Protein AF-A0A085LLU4-F1 (afdb_monomer_lite)

pLDDT: mean 73.4, std 19.98, range [27.34, 96.0]

Foldseek 3Di:
DDDDDDPVVPPPDPPDDDDPPVVVVVVVVVVPPDPPPPPPVPPPCVVVVVVVVVVVLVVVCVVDDPVVSVVVVVVVVVVVVVVVVVVVVVVVVVVVVVVCVVPPDDPDPDDDDDDDDDDDPPPQAEAEPAPDDDDPLLVVLCSVFPVDDWFDQDDPLVVVVVVLCVVCVPPDPVVSVVVVVVSVCCVVVDDPHTDTPDDPSSVVSVVVVVPPPQKDWDADPDDRHIYIYGPVVVD

Organism: NCBI:txid68888

Structure (mmCIF, N/CA/C/O backbone):
data_AF-A0A085LLU4-F1
#
_entry.id   AF-A0A085LLU4-F1
#
loop_
_atom_site.group_PDB
_atom_site.id
_atom_site.type_symbol
_atom_site.label_atom_id
_atom_site.label_alt_id
_atom_site.label_comp_id
_atom_site.label_asym_id
_atom_site.label_entity_id
_atom_site.label_seq_id
_atom_site.pdbx_PDB_ins_code
_atom_site.Cartn_x
_atom_site.Cartn_y
_atom_site.Cartn_z
_atom_site.occupancy
_atom_site.B_iso_or_equiv
_atom_site.auth_seq_id
_atom_site.auth_comp_id
_atom_site.auth_asym_id
_atom_site.auth_atom_id
_atom_site.pdbx_PDB_model_num
ATOM 1 N N . MET A 1 1 ? -6.471 -40.160 -9.661 1.00 34.81 1 MET A N 1
ATOM 2 C CA . MET A 1 1 ? -5.715 -40.632 -8.478 1.00 34.81 1 MET A CA 1
ATOM 3 C C . MET A 1 1 ? -4.332 -39.971 -8.497 1.00 34.81 1 MET A C 1
ATOM 5 O O . MET A 1 1 ? -3.436 -40.488 -9.142 1.00 34.81 1 MET A O 1
ATOM 9 N N . TYR A 1 2 ? -4.153 -38.792 -7.889 1.00 27.34 2 TYR A N 1
ATOM 10 C CA . TYR A 1 2 ? -2.836 -38.135 -7.812 1.00 27.34 2 TYR A CA 1
ATOM 11 C C . TYR A 1 2 ? -2.555 -37.666 -6.384 1.00 27.34 2 TYR A C 1
ATOM 13 O O . TYR A 1 2 ? -3.417 -37.104 -5.709 1.00 27.34 2 TYR A O 1
ATOM 21 N N . ARG A 1 3 ? -1.358 -38.022 -5.909 1.00 33.38 3 ARG A N 1
ATOM 22 C CA . ARG A 1 3 ? -0.934 -38.003 -4.508 1.00 33.38 3 ARG A CA 1
ATOM 23 C C . ARG A 1 3 ? -0.742 -36.572 -3.996 1.00 33.38 3 ARG A C 1
ATOM 25 O O . ARG A 1 3 ? 0.120 -35.837 -4.464 1.00 33.38 3 ARG A O 1
ATOM 32 N N . ARG A 1 4 ? -1.537 -36.229 -2.983 1.00 30.02 4 ARG A N 1
ATOM 33 C CA . ARG A 1 4 ? -1.425 -35.050 -2.114 1.00 30.02 4 ARG A CA 1
ATOM 34 C C . ARG A 1 4 ? -0.080 -35.094 -1.374 1.00 30.02 4 ARG A C 1
ATOM 36 O O . ARG A 1 4 ? 0.150 -36.012 -0.590 1.00 30.02 4 ARG A O 1
ATOM 43 N N . TRP A 1 5 ? 0.797 -34.120 -1.596 1.00 32.81 5 TRP A N 1
ATOM 44 C CA . TRP A 1 5 ? 1.972 -33.921 -0.743 1.00 32.81 5 TRP A CA 1
ATOM 45 C C . TRP A 1 5 ? 1.549 -33.158 0.515 1.00 32.81 5 TRP A C 1
ATOM 47 O O . TRP A 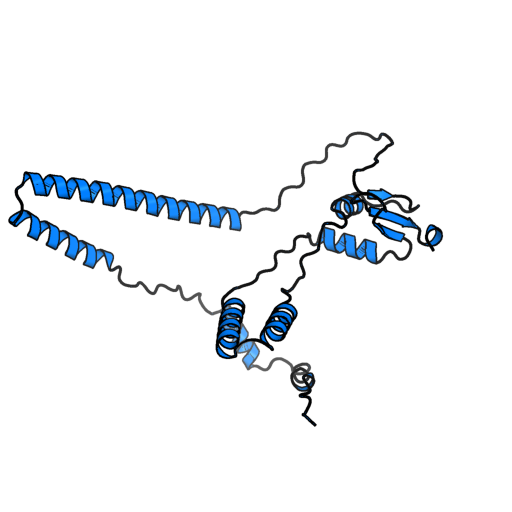1 5 ? 0.987 -32.068 0.443 1.00 32.81 5 TRP A O 1
ATOM 57 N N . ASN A 1 6 ? 1.768 -33.775 1.675 1.00 31.55 6 ASN A N 1
ATOM 58 C CA . ASN A 1 6 ? 1.364 -33.260 2.976 1.00 31.55 6 ASN A CA 1
ATOM 59 C C . ASN A 1 6 ? 2.473 -32.346 3.530 1.00 31.55 6 ASN A C 1
ATOM 61 O O . ASN A 1 6 ? 3.508 -32.815 4.001 1.00 31.55 6 ASN A O 1
ATOM 65 N N . VAL A 1 7 ? 2.261 -31.029 3.452 1.00 44.19 7 VAL A N 1
ATOM 66 C CA . VAL A 1 7 ? 3.215 -29.962 3.837 1.00 44.19 7 VAL A CA 1
ATOM 67 C C . VAL A 1 7 ? 3.499 -29.935 5.357 1.00 44.19 7 VAL A C 1
ATOM 69 O O . VAL A 1 7 ? 4.414 -29.261 5.823 1.00 44.19 7 VAL A O 1
ATOM 72 N N . ALA A 1 8 ? 2.783 -30.738 6.152 1.00 39.62 8 ALA A N 1
ATOM 73 C CA . ALA A 1 8 ? 2.914 -30.786 7.610 1.00 39.62 8 ALA A CA 1
ATOM 74 C C . ALA A 1 8 ? 4.208 -31.457 8.131 1.00 39.62 8 ALA A C 1
ATOM 76 O O . ALA A 1 8 ? 4.541 -31.303 9.305 1.00 39.62 8 ALA A O 1
ATOM 77 N N . GLN A 1 9 ? 4.959 -32.182 7.293 1.00 36.34 9 GLN A N 1
ATOM 78 C CA . GLN A 1 9 ? 6.165 -32.915 7.722 1.00 36.34 9 GLN A CA 1
ATOM 79 C C . GLN A 1 9 ? 7.445 -32.059 7.775 1.00 36.34 9 GLN A C 1
ATOM 81 O O . GLN A 1 9 ? 8.430 -32.485 8.368 1.00 36.34 9 GLN A O 1
ATOM 86 N N . ILE A 1 10 ? 7.448 -30.837 7.227 1.00 38.97 10 ILE A N 1
ATOM 87 C CA . ILE A 1 10 ? 8.662 -29.995 7.187 1.00 38.97 10 ILE A CA 1
ATOM 88 C C . ILE A 1 10 ? 8.837 -29.144 8.463 1.00 38.97 10 ILE A C 1
ATOM 90 O O . ILE A 1 10 ? 9.947 -28.712 8.766 1.00 38.97 10 ILE A O 1
ATOM 94 N N . PHE A 1 11 ? 7.786 -28.946 9.268 1.00 34.25 11 PHE A N 1
ATOM 95 C CA . PHE A 1 11 ? 7.814 -27.988 10.387 1.00 34.25 11 PHE A CA 1
ATOM 96 C C . PHE A 1 11 ? 7.785 -28.581 11.805 1.00 34.25 11 PHE A C 1
ATOM 98 O O . PHE A 1 11 ? 7.716 -27.824 12.770 1.00 34.25 11 PHE A O 1
ATOM 105 N N . ARG A 1 12 ? 7.889 -29.907 11.979 1.00 35.53 12 ARG A N 1
ATOM 106 C CA . ARG A 1 12 ? 7.810 -30.553 13.308 1.00 35.53 12 ARG A CA 1
ATOM 107 C C . ARG A 1 12 ? 9.092 -31.297 13.708 1.00 35.53 12 ARG A C 1
ATOM 109 O O . ARG A 1 12 ? 9.044 -32.457 14.089 1.00 35.53 12 ARG A O 1
ATOM 116 N N . ALA A 1 13 ? 10.244 -30.633 13.616 1.00 35.16 13 ALA A N 1
ATOM 117 C CA . ALA A 1 13 ? 11.508 -31.156 14.156 1.00 35.16 13 ALA A CA 1
ATOM 118 C C . ALA A 1 13 ? 12.467 -30.048 14.640 1.00 35.16 13 ALA A C 1
ATOM 120 O O . ALA A 1 13 ? 13.685 -30.144 14.471 1.00 35.16 13 ALA A O 1
ATOM 121 N N . LYS A 1 14 ? 11.941 -28.942 15.188 1.00 39.94 14 LYS A N 1
ATOM 122 C CA . LYS A 1 14 ? 12.788 -27.833 15.671 1.00 39.94 14 LYS A CA 1
ATOM 123 C C . LYS A 1 14 ? 12.275 -27.129 16.928 1.00 39.94 14 LYS A C 1
ATOM 125 O O . LYS A 1 14 ? 12.519 -25.942 17.113 1.00 39.94 14 LYS A O 1
ATOM 130 N N . THR A 1 15 ? 11.595 -27.852 17.799 1.00 45.66 15 THR A N 1
ATOM 131 C CA . THR A 1 15 ? 11.384 -27.438 19.188 1.00 45.66 15 THR A CA 1
ATOM 132 C C . THR A 1 15 ? 11.858 -28.606 20.034 1.00 45.66 15 THR A C 1
ATOM 134 O O . THR A 1 15 ? 11.545 -29.740 19.699 1.00 45.66 15 THR A O 1
ATOM 137 N N . ASP A 1 16 ? 12.669 -28.332 21.051 1.00 43.75 16 ASP A N 1
ATOM 138 C CA . ASP A 1 16 ? 13.256 -29.305 21.990 1.00 43.75 16 ASP A CA 1
ATOM 139 C C . ASP A 1 16 ? 14.641 -29.849 21.614 1.00 43.75 16 ASP A C 1
ATOM 141 O O . ASP A 1 16 ? 14.888 -31.046 21.519 1.00 43.75 16 ASP A O 1
ATOM 145 N N . SER A 1 17 ? 15.617 -28.949 21.479 1.00 44.75 17 SER A N 1
ATOM 146 C CA . SER A 1 17 ? 16.987 -29.279 21.884 1.00 44.75 17 SER A CA 1
ATOM 147 C C . SER A 1 17 ? 17.776 -28.003 22.160 1.00 44.75 17 SER A C 1
ATOM 149 O O . SER A 1 17 ? 17.796 -27.084 21.336 1.00 44.75 17 SER A O 1
ATOM 151 N N . LYS A 1 18 ? 18.407 -27.927 23.338 1.00 58.19 18 LYS A N 1
ATOM 152 C CA . LYS A 1 18 ? 19.303 -26.825 23.720 1.00 58.19 18 LYS A CA 1
ATOM 153 C C . LYS A 1 18 ? 20.340 -26.604 22.605 1.00 58.19 18 LYS A C 1
ATOM 155 O O . LYS A 1 18 ? 20.850 -27.581 22.055 1.00 58.19 18 LYS A O 1
ATOM 160 N N . PRO A 1 19 ? 20.684 -25.350 22.258 1.00 44.75 19 PRO A N 1
ATOM 161 C CA . PRO A 1 19 ? 21.608 -25.088 21.164 1.00 44.75 19 PRO A CA 1
ATOM 162 C C . PRO A 1 19 ? 22.980 -25.683 21.495 1.00 44.75 19 PRO A C 1
ATOM 164 O O . PRO A 1 19 ? 23.644 -25.251 22.436 1.00 44.75 19 PRO A O 1
ATOM 167 N N . GLY A 1 20 ? 23.387 -26.692 20.721 1.00 48.19 20 GLY A N 1
ATOM 168 C CA . GLY A 1 20 ? 24.656 -27.387 20.910 1.00 48.19 20 GLY A CA 1
ATOM 169 C C . GLY A 1 20 ? 25.875 -26.455 20.785 1.00 48.19 20 GLY A C 1
ATOM 170 O O . GLY A 1 20 ? 25.772 -25.375 20.189 1.00 48.19 20 GLY A O 1
ATOM 171 N N . PRO A 1 21 ? 27.057 -26.875 21.281 1.00 52.38 21 PRO A N 1
ATOM 172 C CA . PRO A 1 21 ? 28.268 -26.047 21.401 1.00 52.38 21 PRO A CA 1
ATOM 173 C C . PRO A 1 21 ? 28.723 -25.353 20.103 1.00 52.38 21 PRO A C 1
ATOM 175 O O . PRO A 1 21 ? 29.461 -24.369 20.135 1.00 52.38 21 PRO A O 1
ATOM 178 N N . GLN A 1 22 ? 28.278 -25.840 18.942 1.00 50.56 22 GLN A N 1
ATOM 179 C CA . GLN A 1 22 ? 28.547 -25.244 17.632 1.00 50.56 22 GLN A CA 1
ATOM 180 C C . GLN A 1 22 ? 27.728 -23.975 17.347 1.00 50.56 22 GLN A C 1
ATOM 182 O O . GLN A 1 22 ? 28.254 -23.054 16.726 1.00 50.56 22 GLN A O 1
ATOM 187 N N . LEU A 1 23 ? 26.489 -23.859 17.839 1.00 48.09 23 LEU A N 1
ATOM 188 C CA . LEU A 1 23 ? 25.671 -22.651 17.650 1.00 48.09 23 LEU A CA 1
ATOM 189 C C . LEU A 1 23 ? 26.188 -21.474 18.488 1.00 48.09 23 LEU A C 1
ATOM 191 O O . LEU A 1 23 ? 26.221 -20.348 17.995 1.00 48.09 23 LEU A O 1
ATOM 195 N N . GLN A 1 24 ? 26.694 -21.730 19.697 1.00 49.16 24 GLN A N 1
ATOM 196 C CA . GLN A 1 24 ? 27.352 -20.695 20.503 1.00 49.16 24 GLN A CA 1
ATOM 197 C C . GLN A 1 24 ? 28.680 -20.238 19.883 1.00 49.16 24 GLN A C 1
ATOM 199 O O . GLN A 1 24 ? 28.945 -19.038 19.821 1.00 49.16 24 GLN A O 1
ATOM 204 N N . LYS A 1 25 ? 29.472 -21.165 19.323 1.00 51.03 25 LYS A N 1
ATOM 205 C CA . LYS A 1 25 ? 30.687 -20.825 18.563 1.00 51.03 25 LYS A CA 1
ATOM 206 C C . LYS A 1 25 ? 30.374 -19.986 17.319 1.00 51.03 25 LYS A C 1
ATOM 208 O O . LYS A 1 25 ? 31.123 -19.060 17.019 1.00 51.03 25 LYS A O 1
ATOM 213 N N . ASN A 1 26 ? 29.251 -20.237 16.642 1.00 45.91 26 ASN A N 1
ATOM 214 C CA . ASN A 1 26 ? 28.821 -19.458 15.476 1.00 45.91 26 ASN A CA 1
ATOM 215 C C . ASN A 1 26 ? 28.280 -18.062 15.843 1.00 45.91 26 ASN A C 1
ATOM 217 O O . ASN A 1 26 ? 28.572 -17.101 15.132 1.00 45.91 26 ASN A O 1
ATOM 221 N N . LEU A 1 27 ? 27.579 -17.907 16.975 1.00 47.34 27 LEU A N 1
ATOM 222 C CA . LEU A 1 27 ? 27.176 -16.588 17.490 1.00 47.34 27 LEU A CA 1
ATOM 223 C C . LEU A 1 27 ? 28.371 -15.762 17.997 1.00 47.34 27 LEU A C 1
ATOM 225 O O . LEU A 1 27 ? 28.426 -14.557 17.742 1.00 47.34 27 LEU A O 1
ATOM 229 N N . ALA A 1 28 ? 29.351 -16.395 18.649 1.00 47.44 28 ALA A N 1
ATOM 230 C CA . ALA A 1 28 ? 30.598 -15.742 19.053 1.00 47.44 28 ALA A CA 1
ATOM 231 C C . ALA A 1 28 ? 31.447 -15.330 17.835 1.00 47.44 28 ALA A C 1
ATOM 233 O O . ALA A 1 28 ? 31.999 -14.230 17.809 1.00 47.44 28 ALA A O 1
ATOM 234 N N . ARG A 1 29 ? 31.472 -16.154 16.773 1.00 44.84 29 ARG A N 1
ATOM 235 C CA . ARG A 1 29 ? 32.086 -15.784 15.487 1.00 44.84 29 ARG A CA 1
ATOM 236 C C . ARG A 1 29 ? 31.365 -14.620 14.818 1.00 44.84 29 ARG A C 1
ATOM 238 O O . ARG A 1 29 ? 32.039 -13.758 14.278 1.00 44.84 29 ARG A O 1
ATOM 245 N N . SER A 1 30 ? 30.031 -14.565 14.879 1.00 43.19 30 SER A N 1
ATOM 246 C CA . SER A 1 30 ? 29.235 -13.511 14.234 1.00 43.19 30 SER A CA 1
ATOM 247 C C . SER A 1 30 ? 29.366 -12.141 14.906 1.00 43.19 30 SER A C 1
ATOM 249 O O . SER A 1 30 ? 29.245 -11.133 14.213 1.00 43.19 30 SER A O 1
ATOM 251 N N . ARG A 1 31 ? 29.606 -12.079 16.225 1.00 44.59 31 ARG A N 1
ATOM 252 C CA . ARG A 1 31 ? 29.835 -10.808 16.942 1.00 44.59 31 ARG A CA 1
ATOM 253 C C . ARG A 1 31 ? 31.255 -10.260 16.765 1.00 44.59 31 ARG A C 1
ATOM 255 O O . ARG A 1 31 ? 31.439 -9.056 16.866 1.00 44.59 31 ARG A O 1
ATOM 262 N N . ASN A 1 32 ? 32.215 -11.122 16.420 1.00 42.03 32 ASN A N 1
ATOM 263 C CA . ASN A 1 32 ? 33.622 -10.769 16.207 1.00 42.03 32 ASN A CA 1
ATOM 264 C C . ASN A 1 32 ? 34.078 -10.939 14.748 1.00 42.03 32 ASN A C 1
ATOM 266 O O . ASN A 1 32 ? 35.260 -11.174 14.498 1.00 42.03 32 ASN A O 1
ATOM 270 N N . VAL A 1 33 ? 33.180 -10.811 13.762 1.00 40.59 33 VAL A N 1
ATOM 271 C CA . VAL A 1 33 ? 33.628 -10.587 12.381 1.00 40.59 33 VAL A CA 1
ATOM 272 C C . VAL A 1 33 ? 33.955 -9.101 12.260 1.00 40.59 33 VAL A C 1
ATOM 274 O O . VAL A 1 33 ? 33.023 -8.293 12.222 1.00 40.59 33 VAL A O 1
ATOM 277 N N . PRO A 1 34 ? 35.236 -8.691 12.188 1.00 40.75 34 PRO A N 1
ATOM 278 C CA . PRO A 1 34 ? 35.538 -7.322 11.817 1.00 40.75 34 PRO A CA 1
ATOM 279 C C . PRO A 1 34 ? 34.889 -7.093 10.458 1.00 40.75 34 PRO A C 1
ATOM 281 O O . PRO A 1 34 ? 35.067 -7.905 9.545 1.00 40.75 34 PRO A O 1
ATOM 284 N N . ILE A 1 35 ? 34.105 -6.019 10.338 1.00 44.75 35 ILE A N 1
ATOM 285 C CA . ILE A 1 35 ? 33.559 -5.556 9.065 1.00 44.75 35 ILE A CA 1
ATOM 286 C C . ILE A 1 35 ? 34.750 -5.484 8.112 1.00 44.75 35 ILE A C 1
ATOM 288 O O . ILE A 1 35 ? 35.549 -4.547 8.174 1.00 44.75 35 ILE A O 1
ATOM 292 N N . LYS A 1 36 ? 34.918 -6.504 7.261 1.00 43.75 36 LYS A N 1
ATOM 293 C CA . LYS A 1 36 ? 35.898 -6.474 6.185 1.00 43.75 36 LYS A CA 1
ATOM 294 C C . LYS A 1 36 ? 35.437 -5.329 5.309 1.00 43.75 36 LYS A C 1
ATOM 296 O O . LYS A 1 36 ? 34.513 -5.484 4.510 1.00 43.75 36 LYS A O 1
ATOM 301 N N . LYS A 1 37 ? 36.054 -4.160 5.507 1.00 47.38 37 LYS A N 1
ATOM 302 C CA . LYS A 1 37 ? 35.980 -3.032 4.591 1.00 47.38 37 LYS A CA 1
ATOM 303 C C . LYS A 1 37 ? 36.179 -3.637 3.209 1.00 47.38 37 LYS A C 1
ATOM 305 O O . LYS A 1 37 ? 37.250 -4.168 2.916 1.00 47.38 37 LYS A O 1
ATOM 310 N N . ARG A 1 38 ? 35.130 -3.622 2.385 1.00 44.12 38 ARG A N 1
ATOM 311 C CA . ARG A 1 38 ? 35.193 -3.945 0.957 1.00 44.12 38 ARG A CA 1
ATOM 312 C C . ARG A 1 38 ? 36.016 -2.846 0.272 1.00 44.12 38 ARG A C 1
ATOM 314 O O . ARG A 1 38 ? 35.515 -2.089 -0.538 1.00 44.12 38 ARG A O 1
ATOM 321 N N . ASN A 1 39 ? 37.298 -2.754 0.604 1.00 40.66 39 ASN A N 1
ATOM 322 C CA . ASN A 1 39 ? 38.296 -2.049 -0.178 1.00 40.66 39 ASN A CA 1
ATOM 323 C C . ASN A 1 39 ? 38.885 -3.063 -1.155 1.00 40.66 39 ASN A C 1
ATOM 325 O O . ASN A 1 39 ? 40.059 -3.408 -1.087 1.00 40.66 39 ASN A O 1
ATOM 329 N N . LYS A 1 40 ? 38.072 -3.538 -2.105 1.00 46.09 40 LYS A N 1
ATOM 330 C CA . LYS A 1 40 ? 38.662 -3.864 -3.402 1.00 46.09 40 LYS A CA 1
ATOM 331 C C . LYS A 1 40 ? 38.918 -2.510 -4.053 1.00 46.09 40 LYS A C 1
ATOM 333 O O . LYS A 1 40 ? 38.038 -1.971 -4.713 1.00 46.09 40 LYS A O 1
ATOM 338 N N . LYS A 1 41 ? 40.091 -1.923 -3.786 1.00 50.12 41 LYS A N 1
ATOM 339 C CA . LYS A 1 41 ? 40.635 -0.857 -4.629 1.00 50.12 41 LYS A CA 1
ATOM 340 C C . LYS A 1 41 ? 40.839 -1.495 -6.002 1.00 50.12 41 LYS A C 1
ATOM 342 O O . LYS A 1 41 ? 41.890 -2.066 -6.265 1.00 50.12 41 LYS A O 1
ATOM 347 N N . THR A 1 42 ? 39.820 -1.474 -6.857 1.00 50.69 42 THR A N 1
ATOM 348 C CA . THR A 1 42 ? 40.067 -1.544 -8.296 1.00 50.69 42 THR A CA 1
ATOM 349 C C . THR A 1 42 ? 41.061 -0.425 -8.590 1.00 50.69 42 THR A C 1
ATOM 351 O O . THR A 1 42 ? 40.765 0.717 -8.215 1.00 50.69 42 THR A O 1
ATOM 354 N N . PRO A 1 43 ? 42.246 -0.719 -9.153 1.00 52.03 43 PRO A N 1
ATOM 355 C CA . PRO A 1 43 ? 43.185 0.328 -9.517 1.00 52.03 43 PRO A CA 1
ATOM 356 C C . PRO A 1 43 ? 42.427 1.317 -10.395 1.00 52.03 43 PRO A C 1
ATOM 358 O O . PRO A 1 43 ? 41.699 0.928 -11.311 1.00 52.03 43 PRO A O 1
ATOM 361 N N . SER A 1 44 ? 42.477 2.592 -10.031 1.00 58.38 44 SER A N 1
ATOM 362 C CA . SER A 1 44 ? 41.735 3.623 -10.733 1.00 58.38 44 SER A CA 1
ATOM 363 C C . SER A 1 44 ? 42.277 3.716 -12.160 1.00 58.38 44 SER A C 1
ATOM 365 O O . SER A 1 44 ? 43.311 4.327 -12.417 1.00 58.38 44 SER A O 1
ATOM 367 N N . ASN A 1 45 ? 41.542 3.137 -13.115 1.00 65.81 45 ASN A N 1
ATOM 368 C CA . ASN A 1 45 ? 41.831 3.231 -14.552 1.00 65.81 45 ASN A CA 1
ATOM 369 C C . ASN A 1 45 ? 41.928 4.688 -15.045 1.00 65.81 45 ASN A C 1
ATOM 371 O O . ASN A 1 45 ? 42.437 4.929 -16.131 1.00 65.81 45 ASN A O 1
ATOM 375 N N . LEU A 1 46 ? 41.497 5.658 -14.230 1.00 67.56 46 LEU A N 1
ATOM 376 C CA . LEU A 1 46 ? 41.685 7.098 -14.408 1.00 67.56 46 LEU A CA 1
ATOM 377 C C . LEU A 1 46 ? 43.129 7.498 -14.720 1.00 67.56 46 LEU A C 1
ATOM 379 O O . LEU A 1 46 ? 43.327 8.338 -15.590 1.00 67.56 46 LEU A O 1
ATOM 383 N N . GLY A 1 47 ? 44.127 6.918 -14.043 1.00 72.94 47 GLY A N 1
ATOM 384 C CA . GLY A 1 47 ? 45.533 7.252 -14.305 1.00 72.94 47 GLY A CA 1
ATOM 385 C C . GLY A 1 47 ? 45.963 6.826 -15.709 1.00 72.94 47 GLY A C 1
ATOM 386 O O . GLY A 1 47 ? 46.523 7.617 -16.463 1.00 72.94 47 GLY A O 1
ATOM 387 N N . ARG A 1 48 ? 45.597 5.598 -16.094 1.00 76.62 48 ARG A N 1
ATOM 388 C CA . ARG A 1 48 ? 45.869 5.036 -17.422 1.00 76.62 48 ARG A CA 1
ATOM 389 C C . ARG A 1 48 ? 45.102 5.772 -18.521 1.00 76.62 48 ARG A C 1
ATOM 391 O O . ARG A 1 48 ? 45.677 6.101 -19.547 1.00 76.62 48 ARG A O 1
ATOM 398 N N . LEU A 1 49 ? 43.827 6.078 -18.290 1.00 75.12 49 LEU A N 1
ATOM 399 C CA . LEU A 1 49 ? 42.982 6.805 -19.238 1.00 75.12 49 LEU A CA 1
ATOM 400 C C . LEU A 1 49 ? 43.465 8.248 -19.431 1.00 75.12 49 LEU A C 1
ATOM 402 O O . LEU A 1 49 ? 43.475 8.742 -20.553 1.00 75.12 49 LEU A O 1
ATOM 406 N N . ARG A 1 50 ? 43.927 8.905 -18.357 1.00 76.19 50 ARG A N 1
ATOM 407 C CA . ARG A 1 50 ? 44.548 10.233 -18.434 1.00 76.19 50 ARG A CA 1
ATOM 408 C C . ARG A 1 50 ? 45.848 10.191 -19.235 1.00 76.19 50 ARG A C 1
ATOM 410 O O . ARG A 1 50 ? 46.050 11.069 -20.060 1.00 76.19 50 ARG A O 1
ATOM 417 N N . ALA A 1 51 ? 46.690 9.179 -19.032 1.00 80.38 51 ALA A N 1
ATOM 418 C CA . ALA A 1 51 ? 47.920 9.015 -19.804 1.00 80.38 51 ALA A CA 1
ATOM 419 C C . ALA A 1 51 ? 47.638 8.793 -21.301 1.00 80.38 51 ALA A C 1
ATOM 421 O O . ALA A 1 51 ? 48.255 9.442 -22.138 1.00 80.38 51 ALA A O 1
ATOM 422 N N . VAL A 1 52 ? 46.652 7.950 -21.638 1.00 83.56 52 VAL A N 1
ATOM 423 C CA . VAL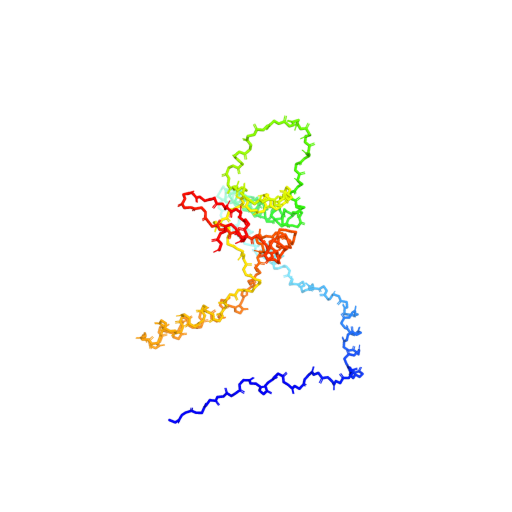 A 1 52 ? 46.211 7.736 -23.030 1.00 83.56 52 VAL A CA 1
ATOM 424 C C . VAL A 1 52 ? 45.664 9.029 -23.641 1.00 83.56 52 VAL A C 1
ATOM 426 O O . VAL A 1 52 ? 46.020 9.378 -24.764 1.00 83.56 52 VAL A O 1
ATOM 429 N N . HIS A 1 53 ? 44.838 9.770 -22.899 1.00 80.25 53 HIS A N 1
ATOM 430 C CA . HIS A 1 53 ? 44.293 11.050 -23.349 1.00 80.25 53 HIS A CA 1
ATOM 431 C C . HIS A 1 53 ? 45.392 12.085 -23.621 1.00 80.25 53 HIS A C 1
ATOM 433 O O . HIS A 1 53 ? 45.390 12.698 -24.684 1.00 80.25 53 HIS A O 1
ATOM 439 N N . MET A 1 54 ? 46.353 12.234 -22.703 1.00 79.31 54 MET A N 1
ATOM 440 C CA . MET A 1 54 ? 47.467 13.173 -22.869 1.00 79.31 54 MET A CA 1
ATOM 441 C C . MET A 1 54 ? 48.365 12.785 -24.048 1.00 79.31 54 MET A C 1
ATOM 443 O O . MET A 1 54 ? 48.631 13.628 -24.895 1.00 79.31 54 MET A O 1
ATOM 447 N N . GLY A 1 55 ? 48.715 11.501 -24.194 1.00 82.12 55 GLY A N 1
ATOM 448 C CA . GLY A 1 55 ? 49.493 11.031 -25.347 1.00 82.12 55 GLY A CA 1
ATOM 449 C C . GLY A 1 55 ? 48.778 11.228 -26.690 1.00 82.12 55 GLY A C 1
ATOM 450 O O . GLY A 1 55 ? 49.416 11.514 -27.698 1.00 82.12 55 GLY A O 1
ATOM 451 N N . THR A 1 56 ? 47.444 11.142 -26.707 1.00 82.69 56 THR A N 1
ATOM 452 C CA . THR A 1 56 ? 46.643 11.419 -27.913 1.00 82.69 56 THR A CA 1
ATOM 453 C C . THR A 1 56 ? 46.629 12.914 -28.251 1.00 82.69 56 THR A C 1
ATOM 455 O O . THR A 1 56 ? 46.703 13.275 -29.423 1.00 82.69 56 THR A O 1
ATOM 458 N N . LEU A 1 57 ? 46.559 13.797 -27.249 1.00 80.19 57 LEU A N 1
ATOM 459 C CA . LEU A 1 57 ? 46.636 15.247 -27.465 1.00 80.19 57 LEU A CA 1
ATOM 460 C C . LEU A 1 57 ? 48.013 15.671 -27.989 1.00 80.19 57 LEU A C 1
ATOM 462 O O . LEU A 1 57 ? 48.082 16.459 -28.932 1.00 80.19 57 LEU A O 1
ATOM 466 N N . ASP A 1 58 ? 49.087 15.099 -27.444 1.00 81.31 58 ASP A N 1
ATOM 467 C CA . ASP A 1 58 ? 50.455 15.360 -27.903 1.00 81.31 58 ASP A CA 1
ATOM 468 C C . ASP A 1 58 ? 50.679 14.880 -29.345 1.00 81.31 58 ASP A C 1
ATOM 470 O O . ASP A 1 58 ? 51.312 15.578 -30.137 1.00 81.31 58 ASP A O 1
ATOM 474 N N . PHE A 1 59 ? 50.089 13.740 -29.720 1.00 83.38 59 PHE A N 1
ATOM 475 C CA . PHE A 1 59 ? 50.096 13.245 -31.099 1.00 83.38 59 PHE A CA 1
ATOM 476 C C . PHE A 1 59 ? 49.367 14.199 -32.061 1.00 83.38 59 PHE A C 1
ATOM 478 O O . PHE A 1 59 ? 49.903 14.573 -33.106 1.00 83.38 59 PHE A O 1
ATOM 485 N N . LEU A 1 60 ? 48.164 14.652 -31.692 1.00 79.50 60 LEU A N 1
ATOM 486 C CA . LEU A 1 60 ? 47.351 15.548 -32.523 1.00 79.50 60 LEU A CA 1
ATOM 487 C C . LEU A 1 60 ? 47.974 16.940 -32.688 1.00 79.50 60 LEU A C 1
ATOM 489 O O . LEU A 1 60 ? 47.799 17.569 -33.731 1.00 79.50 60 LEU A O 1
ATOM 493 N N . LYS A 1 61 ? 48.741 17.410 -31.699 1.00 81.25 61 LYS A N 1
ATOM 494 C CA . LYS A 1 61 ? 49.460 18.690 -31.758 1.00 81.25 61 LYS A CA 1
ATOM 495 C C . LYS A 1 61 ? 50.465 18.759 -32.916 1.00 81.25 61 LYS A C 1
ATOM 497 O O . LYS A 1 61 ? 50.703 19.845 -33.432 1.00 81.25 61 LYS A O 1
ATOM 502 N N . GLY A 1 62 ? 51.044 17.624 -33.321 1.00 80.88 62 GLY A N 1
ATOM 503 C CA . GLY A 1 62 ? 51.990 17.549 -34.442 1.00 80.88 62 GLY A CA 1
ATOM 504 C C . GLY A 1 62 ? 51.336 17.505 -35.827 1.00 80.88 62 GLY A C 1
ATOM 505 O O . GLY A 1 62 ? 52.000 17.784 -36.818 1.00 80.88 62 GLY A O 1
ATOM 506 N N . TRP A 1 63 ? 50.047 17.160 -35.901 1.00 82.06 63 TRP A N 1
ATOM 507 C CA . TRP A 1 63 ? 49.315 16.949 -37.158 1.00 82.06 63 TRP A CA 1
ATOM 508 C C . TRP A 1 63 ? 48.355 18.088 -37.504 1.00 82.06 63 TRP A C 1
ATOM 510 O O . TRP A 1 63 ? 47.968 18.244 -38.660 1.00 82.06 63 TRP A O 1
ATOM 520 N N . LEU A 1 64 ? 47.936 18.868 -36.508 1.00 81.62 64 LEU A N 1
ATOM 521 C CA . LEU A 1 64 ? 46.872 19.850 -36.660 1.00 81.62 64 LEU A CA 1
ATOM 522 C C . LEU A 1 64 ? 47.417 21.280 -36.662 1.00 81.62 64 LEU A C 1
ATOM 524 O O . LEU A 1 64 ? 48.279 21.640 -35.861 1.00 81.62 64 LEU A O 1
ATOM 528 N N . HIS A 1 65 ? 46.861 22.127 -37.532 1.00 87.56 65 HIS A N 1
ATOM 529 C CA . HIS A 1 65 ? 47.195 23.548 -37.548 1.00 87.56 65 HIS A CA 1
ATOM 530 C C . HIS A 1 65 ? 46.881 24.189 -36.185 1.00 87.56 65 HIS A C 1
ATOM 532 O O . HIS A 1 65 ? 45.833 23.921 -35.587 1.00 87.56 65 HIS A O 1
ATOM 538 N N . LYS A 1 66 ? 47.776 25.064 -35.705 1.00 84.31 66 LYS A N 1
ATOM 539 C CA . LYS A 1 66 ? 47.769 25.613 -34.336 1.00 84.31 66 LYS A CA 1
ATOM 540 C C . LYS A 1 66 ? 46.404 26.166 -33.907 1.00 84.31 66 LYS A C 1
ATOM 542 O O . LYS A 1 66 ? 45.950 25.905 -32.797 1.00 84.31 66 LYS A O 1
ATOM 547 N N . THR A 1 67 ? 45.723 26.873 -34.807 1.00 86.62 67 THR A N 1
ATOM 548 C CA . THR A 1 67 ? 44.407 27.484 -34.556 1.00 86.62 67 THR A CA 1
ATOM 549 C C . THR A 1 67 ? 43.302 26.454 -34.300 1.00 86.62 67 THR A C 1
ATOM 551 O O . THR A 1 67 ? 42.469 26.647 -33.417 1.00 86.62 67 THR A O 1
ATOM 554 N N . ILE A 1 68 ? 43.311 25.339 -35.033 1.00 85.94 68 ILE A N 1
ATOM 555 C CA . ILE A 1 68 ? 42.318 24.265 -34.906 1.00 85.94 68 ILE A CA 1
ATOM 556 C C . ILE A 1 68 ? 42.581 23.467 -33.625 1.00 85.94 68 ILE A C 1
ATOM 558 O O . ILE A 1 68 ? 41.646 23.134 -32.897 1.00 85.94 68 ILE A O 1
ATOM 562 N N . TYR A 1 69 ? 43.854 23.217 -33.306 1.00 86.94 69 TYR A N 1
ATOM 563 C CA . TYR A 1 69 ? 44.246 22.535 -32.073 1.00 86.94 69 TYR A CA 1
ATOM 564 C C . TYR A 1 69 ? 43.811 23.318 -30.827 1.00 86.94 69 TYR A C 1
ATOM 566 O O . TYR A 1 69 ? 43.191 22.759 -29.923 1.00 86.94 69 TYR A O 1
ATOM 574 N N . GLU A 1 70 ? 44.062 24.629 -30.792 1.00 88.19 70 GLU A N 1
ATOM 575 C CA . GLU A 1 70 ? 43.650 25.478 -29.669 1.00 88.19 70 GLU A CA 1
ATOM 576 C C . GLU A 1 70 ? 42.123 25.534 -29.500 1.00 88.19 70 GLU A C 1
ATOM 578 O O . GLU A 1 70 ? 41.628 25.495 -28.370 1.00 88.19 70 GLU A O 1
ATOM 583 N N . ALA A 1 71 ? 41.363 25.579 -30.599 1.00 89.56 71 ALA A N 1
ATOM 584 C CA . ALA A 1 71 ? 39.901 25.531 -30.555 1.00 89.56 71 ALA A CA 1
ATOM 585 C C . ALA A 1 71 ? 39.384 24.187 -30.010 1.00 89.56 71 ALA A C 1
ATOM 587 O O . ALA A 1 71 ? 38.494 24.164 -29.155 1.00 89.56 71 ALA A O 1
ATOM 588 N N . LEU A 1 72 ? 39.981 23.074 -30.447 1.00 87.31 72 LEU A N 1
ATOM 589 C CA . LEU A 1 72 ? 39.637 21.730 -29.983 1.00 87.31 72 LEU A CA 1
ATOM 590 C C . LEU A 1 72 ? 39.904 21.563 -28.481 1.00 87.31 72 LEU A C 1
ATOM 592 O O . LEU A 1 72 ? 39.038 21.082 -27.751 1.00 87.31 72 LEU A O 1
ATOM 596 N N . VAL A 1 73 ? 41.071 22.002 -28.002 1.00 86.56 73 VAL A N 1
ATOM 597 C CA . VAL A 1 73 ? 41.431 21.924 -26.578 1.00 86.56 73 VAL A CA 1
ATOM 598 C C . VAL A 1 73 ? 40.472 22.755 -25.723 1.00 86.56 73 VAL A C 1
ATOM 600 O O . VAL A 1 73 ? 39.987 22.265 -24.701 1.00 86.56 73 VAL A O 1
ATOM 603 N N . LYS A 1 74 ? 40.128 23.976 -26.160 1.00 89.75 74 LYS A N 1
ATOM 604 C CA . LYS A 1 74 ? 39.128 24.816 -25.477 1.00 89.75 74 LYS A CA 1
ATOM 605 C C . LYS A 1 74 ? 37.767 24.125 -25.401 1.00 89.75 74 LYS A C 1
ATOM 607 O O . LYS A 1 74 ? 37.150 24.111 -24.339 1.00 89.75 74 LYS A O 1
ATOM 612 N N . HIS A 1 75 ? 37.313 23.519 -26.496 1.00 91.31 75 HIS A N 1
ATOM 613 C CA . HIS A 1 75 ? 36.039 22.804 -26.528 1.00 91.31 75 HIS A CA 1
ATOM 614 C C . HIS A 1 75 ? 36.031 21.591 -25.582 1.00 91.31 75 HIS A C 1
ATOM 616 O O . HIS A 1 75 ? 35.088 21.412 -24.809 1.00 91.31 75 HIS A O 1
ATOM 622 N N . ILE A 1 76 ? 37.101 20.789 -25.580 1.00 89.12 76 ILE A N 1
ATOM 623 C CA . ILE A 1 76 ? 37.242 19.633 -24.682 1.00 89.12 76 ILE A CA 1
ATOM 624 C C . ILE A 1 76 ? 37.200 20.072 -23.214 1.00 89.12 76 ILE A C 1
ATOM 626 O O . ILE A 1 76 ? 36.523 19.431 -22.408 1.00 89.12 76 ILE A O 1
ATOM 630 N N . ASP A 1 77 ? 37.876 21.165 -22.857 1.00 89.25 77 ASP A N 1
ATOM 631 C CA . ASP A 1 77 ? 37.881 21.684 -21.487 1.00 89.25 77 ASP A CA 1
ATOM 632 C C . ASP A 1 77 ? 36.482 22.153 -21.048 1.00 89.25 77 ASP A C 1
ATOM 634 O O . ASP A 1 77 ? 36.014 21.794 -19.965 1.00 89.25 77 ASP A O 1
ATOM 638 N N . VAL A 1 78 ? 35.760 22.867 -21.919 1.00 93.38 78 VAL A N 1
ATOM 639 C CA . VAL A 1 78 ? 34.376 23.305 -21.663 1.00 93.38 78 VAL A CA 1
ATOM 640 C C . VAL A 1 78 ? 33.445 22.111 -21.441 1.00 93.38 78 VAL A C 1
ATOM 642 O O . VAL A 1 78 ? 32.736 22.061 -20.432 1.00 93.38 78 VAL A O 1
ATOM 645 N N . VAL A 1 79 ? 33.478 21.114 -22.330 1.00 91.88 79 VAL A N 1
ATOM 646 C CA . VAL A 1 79 ? 32.632 19.914 -22.215 1.00 91.88 79 VAL A CA 1
ATOM 647 C C . VAL A 1 79 ? 32.992 19.111 -20.963 1.00 91.88 79 VAL A C 1
ATOM 649 O O . VAL A 1 79 ? 32.107 18.685 -20.220 1.00 91.88 79 VAL A O 1
ATOM 652 N N . THR A 1 80 ? 34.283 18.957 -20.665 1.00 89.62 80 THR A N 1
ATOM 653 C CA . THR A 1 80 ? 34.749 18.229 -19.476 1.00 89.62 80 THR A CA 1
ATOM 654 C C . THR A 1 80 ? 34.286 18.911 -18.188 1.00 89.62 80 THR A C 1
ATOM 656 O O . THR A 1 80 ? 33.808 18.242 -17.265 1.00 89.62 80 THR A O 1
ATOM 659 N N . LYS A 1 81 ? 34.365 20.247 -18.124 1.00 89.75 81 LYS A N 1
ATOM 660 C CA . LYS A 1 81 ? 33.852 21.040 -16.999 1.00 89.75 81 LYS A CA 1
ATOM 661 C C . LYS A 1 81 ? 32.343 20.872 -16.839 1.00 89.75 81 LYS A C 1
ATOM 663 O O . LYS A 1 81 ? 31.893 20.595 -15.726 1.00 89.75 81 LYS A O 1
ATOM 668 N N . ALA A 1 82 ? 31.576 20.959 -17.926 1.00 91.62 82 ALA A N 1
ATOM 669 C CA . ALA A 1 82 ? 30.124 20.793 -17.900 1.00 91.62 82 ALA A CA 1
ATOM 670 C C . ALA A 1 82 ? 29.707 19.400 -17.392 1.00 91.62 82 ALA A C 1
ATOM 672 O O . ALA A 1 82 ? 28.887 19.288 -16.477 1.00 91.62 82 ALA A O 1
ATOM 673 N N . VAL A 1 83 ? 30.334 18.335 -17.906 1.00 92.50 83 VAL A N 1
ATOM 674 C CA . VAL A 1 83 ? 30.082 16.953 -17.464 1.00 92.50 83 VAL A CA 1
ATOM 675 C C . VAL A 1 83 ? 30.435 16.774 -15.985 1.00 92.50 83 VAL A C 1
ATOM 677 O O . VAL A 1 83 ? 29.659 16.189 -15.229 1.00 92.50 83 VAL A O 1
ATOM 680 N N . CYS A 1 84 ? 31.570 17.318 -15.540 1.00 91.50 84 CYS A N 1
ATOM 681 C CA . CYS A 1 84 ? 31.994 17.256 -14.141 1.00 91.50 84 CYS A CA 1
ATOM 682 C C . CYS A 1 84 ? 30.992 17.951 -13.203 1.00 91.50 84 CYS A C 1
ATOM 684 O O . CYS A 1 84 ? 30.663 17.415 -12.141 1.00 91.50 84 CYS A O 1
ATOM 686 N N . ILE A 1 85 ? 30.474 19.120 -13.595 1.00 90.06 85 ILE A N 1
ATOM 687 C CA . ILE A 1 85 ? 29.450 19.852 -12.837 1.00 90.06 85 ILE A CA 1
ATOM 688 C C . ILE A 1 85 ? 28.166 19.021 -12.743 1.00 90.06 85 ILE A C 1
ATOM 690 O O . ILE A 1 85 ? 27.692 18.774 -11.633 1.00 90.06 85 ILE A O 1
ATOM 694 N N . ALA A 1 86 ? 27.656 18.516 -13.869 1.00 88.12 86 ALA A N 1
ATOM 695 C CA . ALA A 1 86 ? 26.433 17.715 -13.907 1.00 88.12 86 ALA A CA 1
ATOM 696 C C . ALA A 1 86 ? 26.544 16.441 -13.050 1.00 88.12 86 ALA A C 1
ATOM 698 O O . ALA A 1 86 ? 25.653 16.124 -12.256 1.00 88.12 86 ALA A O 1
ATOM 699 N N . GLN A 1 87 ? 27.677 15.736 -13.132 1.00 92.25 87 GLN A N 1
ATOM 700 C CA . GLN A 1 87 ? 27.940 14.548 -12.317 1.00 92.25 87 GLN A CA 1
ATOM 701 C C . GLN A 1 87 ? 28.002 14.878 -10.820 1.00 92.25 87 GLN A C 1
ATOM 703 O O . GLN A 1 87 ? 27.393 14.178 -10.005 1.00 92.25 87 GLN A O 1
ATOM 708 N N . LYS A 1 88 ? 28.693 15.963 -10.440 1.00 91.81 88 LYS A N 1
ATOM 709 C CA . LYS A 1 88 ? 28.742 16.433 -9.046 1.00 91.81 88 LYS A CA 1
ATOM 710 C C . LYS A 1 88 ? 27.357 16.811 -8.533 1.00 91.81 88 LYS A C 1
ATOM 712 O O . LYS A 1 88 ? 27.036 16.490 -7.390 1.00 91.81 88 LYS A O 1
ATOM 717 N N . GLN A 1 89 ? 26.541 17.462 -9.353 1.00 87.50 89 GLN A N 1
ATOM 718 C CA . GLN A 1 89 ? 25.187 17.862 -8.988 1.00 87.50 89 GLN A CA 1
ATOM 719 C C . GLN A 1 89 ? 24.292 16.635 -8.774 1.00 87.50 89 GLN A C 1
ATOM 721 O O . GLN A 1 89 ? 23.652 16.526 -7.731 1.00 87.50 89 GLN A O 1
ATOM 726 N N . GLY A 1 90 ? 24.356 15.639 -9.664 1.00 89.75 90 GLY A N 1
ATOM 727 C CA . GLY A 1 90 ? 23.650 14.366 -9.491 1.00 89.75 90 GLY A CA 1
ATOM 728 C C . GLY A 1 90 ? 24.070 13.604 -8.227 1.00 89.75 90 GLY A C 1
ATOM 729 O O . GLY A 1 90 ? 23.223 13.063 -7.513 1.00 89.75 90 GLY A O 1
ATOM 730 N N . LEU A 1 91 ? 25.367 13.589 -7.901 1.00 92.06 91 LEU A N 1
ATOM 731 C CA . LEU A 1 91 ? 25.873 12.986 -6.661 1.00 92.06 91 LEU A CA 1
ATOM 732 C C . LEU A 1 91 ? 25.410 13.748 -5.412 1.00 92.06 91 LEU A C 1
ATOM 734 O O . LEU A 1 91 ? 25.033 13.118 -4.423 1.00 92.06 91 LEU A O 1
ATOM 738 N N . ARG A 1 92 ? 25.385 15.086 -5.459 1.00 86.75 92 ARG A N 1
ATOM 739 C CA . ARG A 1 92 ? 24.853 15.924 -4.373 1.00 86.75 92 ARG A CA 1
ATOM 740 C C . ARG A 1 92 ? 23.371 15.653 -4.141 1.00 86.75 92 ARG A C 1
ATOM 742 O O . ARG A 1 92 ? 23.009 15.407 -2.999 1.00 86.75 92 ARG A O 1
ATOM 749 N N . SER A 1 93 ? 22.554 15.593 -5.193 1.00 80.44 93 SER A N 1
ATOM 750 C CA . SER A 1 93 ? 21.121 15.281 -5.083 1.00 80.44 93 SER A CA 1
ATOM 751 C C . SER A 1 93 ? 20.860 13.887 -4.505 1.00 80.44 93 SER A C 1
ATOM 753 O O . SER A 1 93 ? 19.956 13.696 -3.697 1.00 80.44 93 SER A O 1
ATOM 755 N N . LYS A 1 94 ? 21.680 12.892 -4.863 1.00 88.81 94 LYS A N 1
ATOM 756 C CA . LYS A 1 94 ? 21.602 11.555 -4.249 1.00 88.81 94 LYS A CA 1
ATOM 757 C C . LYS A 1 94 ? 21.995 11.587 -2.773 1.00 88.81 94 LYS A C 1
ATOM 759 O O . LYS A 1 94 ? 21.352 10.931 -1.961 1.00 88.81 94 LYS A O 1
ATOM 764 N N . SER A 1 95 ? 23.025 12.356 -2.421 1.00 87.69 95 SER A N 1
ATOM 765 C CA . SER A 1 95 ? 23.453 12.536 -1.031 1.00 87.69 95 SER A CA 1
ATOM 766 C C . SER A 1 95 ? 22.375 13.225 -0.194 1.00 87.69 95 SER A C 1
ATOM 768 O O . SER A 1 95 ? 22.023 12.721 0.867 1.00 87.69 95 SER A O 1
ATOM 770 N N . THR A 1 96 ? 21.778 14.316 -0.684 1.00 78.12 96 THR A N 1
ATOM 771 C CA . THR A 1 96 ? 20.683 15.007 0.013 1.00 78.12 96 THR A CA 1
ATOM 772 C C . THR A 1 96 ? 19.457 14.114 0.156 1.00 78.12 96 THR A C 1
ATOM 774 O O . THR A 1 96 ? 18.863 14.080 1.229 1.00 78.12 96 THR A O 1
ATOM 777 N N . TRP A 1 97 ? 19.122 13.320 -0.866 1.00 80.50 97 TRP A N 1
ATOM 778 C CA . TRP A 1 97 ? 18.051 12.326 -0.779 1.00 80.50 97 TRP A CA 1
ATOM 779 C C . TRP A 1 97 ? 18.327 11.259 0.291 1.00 80.50 97 TRP A C 1
ATOM 781 O O . TRP A 1 97 ? 17.450 10.937 1.094 1.00 80.50 97 TRP A O 1
ATOM 791 N N . LEU A 1 98 ? 19.554 10.730 0.344 1.00 80.81 98 LEU A N 1
ATOM 792 C CA . LEU A 1 98 ? 19.962 9.762 1.365 1.00 80.81 98 LEU A CA 1
ATOM 793 C C . LEU A 1 98 ? 19.919 10.373 2.767 1.00 80.81 98 LEU A C 1
ATOM 795 O O . LEU A 1 98 ? 19.411 9.734 3.685 1.00 80.81 98 LEU A O 1
ATOM 799 N N . GLN A 1 99 ? 20.391 11.610 2.921 1.00 76.62 99 GLN A N 1
ATOM 800 C CA . GLN A 1 99 ? 20.327 12.336 4.186 1.00 76.62 99 GLN A CA 1
ATOM 801 C C . GLN A 1 99 ? 18.875 12.546 4.618 1.00 76.62 99 GLN A C 1
ATOM 803 O O . GLN A 1 99 ? 18.526 12.133 5.715 1.00 76.62 99 GLN A O 1
ATOM 808 N N . ALA A 1 100 ? 17.998 13.048 3.743 1.00 70.69 100 ALA A N 1
ATOM 809 C CA . ALA A 1 100 ? 16.575 13.237 4.040 1.00 70.69 100 ALA A CA 1
ATOM 810 C C . ALA A 1 100 ? 15.868 11.931 4.434 1.00 70.69 100 ALA A C 1
ATOM 812 O O . ALA A 1 100 ? 14.975 11.932 5.277 1.00 70.69 100 ALA A O 1
ATOM 813 N N . ARG A 1 101 ? 16.268 10.797 3.847 1.00 71.69 101 ARG A N 1
ATOM 814 C CA . ARG A 1 101 ? 15.745 9.474 4.208 1.00 71.69 101 ARG A CA 1
ATOM 815 C C . ARG A 1 101 ? 16.217 9.012 5.587 1.00 71.69 101 ARG A C 1
ATOM 817 O O . ARG A 1 101 ? 15.437 8.392 6.303 1.00 71.69 101 ARG A O 1
ATOM 824 N N . LEU A 1 102 ? 17.470 9.286 5.941 1.00 69.75 102 LEU A N 1
ATOM 825 C CA . LEU A 1 102 ? 18.049 8.927 7.238 1.00 69.75 102 LEU A CA 1
ATOM 826 C C . LEU A 1 102 ? 17.597 9.874 8.361 1.00 69.75 102 LEU A C 1
ATOM 828 O O . LEU A 1 102 ? 17.510 9.451 9.509 1.00 69.75 102 LEU A O 1
ATOM 832 N N . THR A 1 103 ? 17.275 11.128 8.036 1.00 62.94 103 THR A N 1
ATOM 833 C CA . THR A 1 103 ? 16.891 12.171 8.997 1.00 62.94 103 THR A CA 1
ATOM 834 C C . THR A 1 103 ? 15.389 12.406 9.106 1.00 62.94 103 THR A C 1
ATOM 836 O O . THR A 1 103 ? 15.001 13.367 9.772 1.00 62.94 103 THR A O 1
ATOM 839 N N . LYS A 1 104 ? 14.528 11.541 8.536 1.00 55.97 104 LYS A N 1
ATOM 840 C CA . LYS A 1 104 ? 13.090 11.540 8.856 1.00 55.97 104 LYS A CA 1
ATOM 841 C C . LYS A 1 104 ? 12.891 11.248 10.352 1.00 55.97 104 LYS A C 1
ATOM 843 O O . LYS A 1 104 ? 12.590 10.126 10.748 1.00 55.97 104 LYS A O 1
ATOM 848 N N . LYS A 1 105 ? 13.043 12.274 11.192 1.00 46.16 105 LYS A N 1
ATOM 849 C CA . LYS A 1 105 ? 12.314 12.382 12.451 1.00 46.16 105 LYS A CA 1
ATOM 850 C C . LYS A 1 105 ? 10.823 12.354 12.087 1.00 46.16 105 LYS A C 1
ATOM 852 O O . LYS A 1 105 ? 10.456 12.930 11.058 1.00 46.16 105 LYS A O 1
ATOM 857 N N . PRO A 1 106 ? 9.977 11.665 12.870 1.00 40.41 106 PRO A N 1
ATOM 858 C CA . PRO A 1 106 ? 8.538 11.707 12.647 1.00 40.41 106 PRO A CA 1
ATOM 859 C C . PRO A 1 106 ? 8.069 13.172 12.648 1.00 40.41 106 PRO A C 1
ATOM 861 O O . PRO A 1 106 ? 8.695 13.994 13.328 1.00 40.41 106 PRO A O 1
ATOM 864 N N . PRO A 1 107 ? 7.006 13.515 11.897 1.00 38.62 107 PRO A N 1
ATOM 865 C CA . PRO A 1 107 ? 6.420 14.839 12.001 1.00 38.62 107 PRO A CA 1
ATOM 866 C C . PRO A 1 107 ? 6.081 15.078 13.472 1.00 38.62 107 PRO A C 1
ATOM 868 O O . PRO A 1 107 ? 5.437 14.251 14.118 1.00 38.62 107 PRO A O 1
ATOM 871 N N . ILE A 1 108 ? 6.602 16.172 14.018 1.00 43.72 108 ILE A N 1
ATOM 872 C CA . ILE A 1 108 ? 6.270 16.628 15.364 1.00 43.72 108 ILE A CA 1
ATOM 873 C C . ILE A 1 108 ? 4.752 16.875 15.358 1.00 43.72 108 ILE A C 1
ATOM 875 O O . ILE A 1 108 ? 4.294 17.615 14.485 1.00 43.72 108 ILE A O 1
ATOM 879 N N . PRO A 1 109 ? 3.963 16.284 16.274 1.00 41.31 109 PRO A N 1
ATOM 880 C CA . PRO A 1 109 ? 2.568 16.666 16.412 1.00 41.31 109 PRO A CA 1
ATOM 881 C C . PRO A 1 109 ? 2.539 18.128 16.852 1.00 41.31 109 PRO A C 1
ATOM 883 O O . PRO A 1 109 ? 3.208 18.508 17.818 1.00 41.31 109 PRO A O 1
ATOM 886 N N . CYS A 1 110 ? 1.819 18.956 16.101 1.00 32.69 110 CYS A N 1
ATOM 887 C CA . CYS A 1 110 ? 1.623 20.363 16.404 1.00 32.69 110 CYS A CA 1
ATOM 888 C C . CYS A 1 110 ? 1.194 20.549 17.868 1.00 32.69 110 CYS A C 1
ATOM 890 O O . CYS A 1 110 ? 0.381 19.796 18.400 1.00 32.69 110 CYS A O 1
ATOM 892 N N . ARG A 1 111 ? 1.794 21.557 18.509 1.00 35.22 111 ARG A N 1
ATOM 893 C CA . ARG A 1 111 ? 1.509 22.003 19.876 1.00 35.22 111 ARG A CA 1
ATOM 894 C C . ARG A 1 111 ? 0.008 22.214 20.089 1.00 35.22 111 ARG A C 1
ATOM 896 O O . ARG A 1 111 ? -0.629 22.921 19.314 1.00 35.22 111 ARG A O 1
ATOM 903 N N . ASN A 1 112 ? -0.492 21.669 21.194 1.00 33.66 112 ASN A N 1
ATOM 904 C CA . ASN A 1 112 ? -1.811 21.955 21.744 1.00 33.66 112 ASN A CA 1
ATOM 905 C C . ASN A 1 112 ? -1.951 23.457 22.028 1.00 33.66 112 ASN A C 1
ATOM 907 O O . ASN A 1 112 ? -1.193 24.008 22.828 1.00 33.66 112 ASN A O 1
ATOM 911 N N . ILE A 1 113 ? -2.944 24.088 21.410 1.00 40.34 113 ILE A N 1
ATOM 912 C CA . ILE A 1 113 ? -3.557 25.315 21.917 1.00 40.34 113 ILE A CA 1
ATOM 913 C C . ILE A 1 113 ? -4.836 24.855 22.626 1.00 40.34 113 ILE A C 1
ATOM 915 O O . ILE A 1 113 ? -5.681 24.249 21.966 1.00 40.34 113 ILE A O 1
ATOM 919 N N . PRO A 1 114 ? -4.998 25.072 23.940 1.00 41.69 114 PRO A N 1
ATOM 920 C CA . PRO A 1 114 ? -6.285 24.869 24.579 1.00 41.69 114 PRO A CA 1
ATOM 921 C C . PRO A 1 114 ? -7.181 26.043 24.184 1.00 41.69 114 PRO A C 1
ATOM 923 O O . PRO A 1 114 ? -6.948 27.171 24.612 1.00 41.69 114 PRO A O 1
ATOM 926 N N . HIS A 1 115 ? -8.185 25.785 23.349 1.00 36.16 115 HIS A N 1
ATOM 927 C CA . HIS A 1 115 ? -9.295 26.711 23.166 1.00 36.16 115 HIS A CA 1
ATOM 928 C C . HIS A 1 115 ? -10.565 26.087 23.735 1.00 36.16 115 HIS A C 1
ATOM 930 O O . HIS A 1 115 ? -10.836 24.902 23.550 1.00 36.16 115 HIS A O 1
ATOM 936 N N . ALA A 1 116 ? -11.257 26.909 24.512 1.00 30.73 116 ALA A N 1
ATOM 937 C CA . ALA A 1 116 ? -12.381 26.574 25.357 1.00 30.73 116 ALA A CA 1
ATOM 938 C C . ALA A 1 116 ? -13.562 25.943 24.604 1.00 30.73 116 ALA A C 1
ATOM 940 O O . ALA A 1 116 ? -13.860 26.288 23.463 1.00 30.73 116 ALA A O 1
ATOM 941 N N . THR A 1 117 ? -14.233 25.0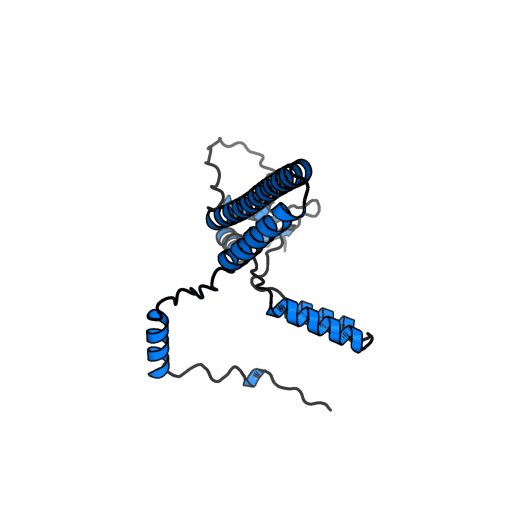54 25.331 1.00 43.62 117 THR A N 1
ATOM 942 C CA . THR A 1 117 ? -15.547 24.451 25.114 1.00 43.62 117 THR A CA 1
ATOM 943 C C . THR A 1 117 ? -16.534 25.342 24.360 1.00 43.62 117 THR A C 1
ATOM 945 O O . THR A 1 117 ? -16.809 26.462 24.782 1.00 43.62 117 THR A O 1
ATOM 948 N N . THR A 1 118 ? -17.152 24.807 23.307 1.00 34.44 118 THR A N 1
ATOM 949 C CA . THR A 1 118 ? -18.543 25.123 22.947 1.00 34.44 118 THR A CA 1
ATOM 950 C C . THR A 1 118 ? -19.134 23.988 22.116 1.00 34.44 118 THR A C 1
ATOM 952 O O . THR A 1 118 ? -18.501 23.416 21.233 1.00 34.44 118 THR A O 1
ATOM 955 N N . GLU A 1 119 ? -20.349 23.623 22.494 1.00 40.72 119 GLU A N 1
ATOM 956 C CA . GLU A 1 119 ? -21.168 22.533 21.992 1.00 40.72 119 GLU A CA 1
ATOM 957 C C . GLU A 1 119 ? -21.492 22.713 20.502 1.00 40.72 119 GLU A C 1
ATOM 959 O O . GLU A 1 119 ? -22.046 23.739 20.117 1.00 40.72 119 GLU A O 1
ATOM 964 N N . SER A 1 120 ? -21.119 21.724 19.677 1.00 44.81 120 SER A N 1
ATOM 965 C CA . SER A 1 120 ? -21.615 21.390 18.315 1.00 44.81 120 SER A CA 1
ATOM 966 C C . SER A 1 120 ? -20.507 20.807 17.421 1.00 44.81 120 SER A C 1
ATOM 968 O O . SER A 1 120 ? -20.369 21.140 16.246 1.00 44.81 120 SER A O 1
ATOM 970 N N . GLU A 1 121 ? -19.704 19.875 17.942 1.00 45.78 121 GLU A N 1
ATOM 971 C CA . GLU A 1 121 ? -18.747 19.132 17.120 1.00 45.78 121 GLU A CA 1
ATOM 972 C C . GLU A 1 121 ? -19.454 18.046 16.292 1.00 45.78 121 GLU A C 1
ATOM 974 O O . GLU A 1 121 ? -19.358 16.850 16.556 1.00 45.78 121 GLU A O 1
ATOM 979 N N . LEU A 1 122 ? -20.106 18.458 15.203 1.00 48.78 122 LEU A N 1
ATOM 980 C CA . LEU A 1 122 ? -20.192 17.627 14.001 1.00 48.78 122 LEU A CA 1
ATOM 981 C C . LEU A 1 122 ? -18.776 17.541 13.407 1.00 48.78 122 LEU A C 1
ATOM 983 O O . LEU A 1 122 ? -18.452 18.186 12.410 1.00 48.78 122 LEU A O 1
ATOM 987 N N . THR A 1 123 ? -17.903 16.779 14.066 1.00 50.81 123 THR A N 1
ATOM 988 C CA . THR A 1 123 ? -16.475 16.607 13.767 1.00 50.81 123 THR A CA 1
ATOM 989 C C . THR A 1 123 ? -16.274 15.796 12.487 1.00 50.81 123 THR A C 1
ATOM 991 O O . THR A 1 123 ? -15.790 14.676 12.523 1.00 50.81 123 THR A O 1
ATOM 994 N N . THR A 1 124 ? -16.668 16.367 11.342 1.00 67.12 124 THR A N 1
ATOM 995 C CA . THR A 1 124 ? -16.294 16.110 9.926 1.00 67.12 124 THR A CA 1
ATOM 996 C C . THR A 1 124 ? -16.293 14.657 9.388 1.00 67.12 124 THR A C 1
ATOM 998 O O . THR A 1 124 ? -16.253 14.470 8.177 1.00 67.12 124 THR A O 1
ATOM 1001 N N . GLY A 1 125 ? -16.404 13.617 10.215 1.00 71.75 125 GLY A N 1
ATOM 1002 C CA . GLY A 1 125 ? -16.159 12.220 9.851 1.00 71.75 125 GLY A CA 1
ATOM 1003 C C . GLY A 1 125 ? -16.600 11.180 10.890 1.00 71.75 125 GLY A C 1
ATOM 1004 O O . GLY A 1 125 ? -16.896 10.058 10.494 1.00 71.75 125 GLY A O 1
ATOM 1005 N N . VAL A 1 126 ? -16.719 11.516 12.182 1.00 82.06 126 VAL A N 1
ATOM 1006 C CA . VAL A 1 126 ? -17.145 10.558 13.226 1.00 82.06 126 VAL A CA 1
ATOM 1007 C C . VAL A 1 126 ? -18.421 11.051 13.908 1.00 82.06 126 VAL A C 1
ATOM 1009 O O . VAL A 1 126 ? -18.479 12.188 14.361 1.00 82.06 126 VAL A O 1
ATOM 1012 N N . ILE A 1 127 ? -19.447 10.201 13.963 1.00 84.56 127 ILE A N 1
ATOM 1013 C CA . ILE A 1 127 ? -20.726 10.466 14.631 1.00 84.56 127 ILE A CA 1
ATOM 1014 C C . ILE A 1 127 ? -20.822 9.532 15.837 1.00 84.56 127 ILE A C 1
ATOM 1016 O O . ILE A 1 127 ? -20.828 8.309 15.685 1.00 84.56 127 ILE A O 1
ATOM 1020 N N . ILE A 1 128 ? -20.891 10.108 17.033 1.00 86.19 128 ILE A N 1
ATOM 1021 C CA . ILE A 1 128 ? -20.978 9.365 18.291 1.00 86.19 128 ILE A CA 1
ATOM 1022 C C . ILE A 1 128 ? -22.440 9.376 18.736 1.00 86.19 128 ILE A C 1
ATOM 1024 O O . ILE A 1 128 ? -22.975 10.437 19.038 1.00 86.19 128 ILE A O 1
ATOM 1028 N N . LEU A 1 129 ? -23.080 8.207 18.756 1.00 84.25 129 LEU A N 1
ATOM 1029 C CA . LEU A 1 129 ? -24.435 8.009 19.291 1.00 84.25 129 LEU A CA 1
ATOM 1030 C C . LEU A 1 129 ? -24.436 6.998 20.454 1.00 84.25 129 LEU A C 1
ATOM 1032 O O . LEU A 1 129 ? -25.495 6.609 20.937 1.00 84.25 129 LEU A O 1
ATOM 1036 N N . SER A 1 130 ? -23.254 6.543 20.878 1.00 81.94 130 SER A N 1
ATOM 1037 C CA . SER A 1 130 ? -23.049 5.685 22.044 1.00 81.94 130 SER A CA 1
ATOM 1038 C C . SER A 1 130 ? -23.029 6.491 23.342 1.00 81.94 130 SER A C 1
ATOM 1040 O O . SER A 1 130 ? -22.548 7.623 23.372 1.00 81.94 130 SER A O 1
ATOM 1042 N N . THR A 1 131 ? -23.456 5.872 24.439 1.00 80.69 131 THR A N 1
ATOM 1043 C CA . THR A 1 131 ? -23.374 6.440 25.797 1.00 80.69 131 THR A CA 1
ATOM 1044 C C . THR A 1 131 ? -21.943 6.513 26.333 1.00 80.69 131 THR A C 1
ATOM 1046 O O . THR A 1 131 ? -21.639 7.335 27.196 1.00 80.69 131 THR A O 1
ATOM 1049 N N . SER A 1 132 ? -21.040 5.676 25.816 1.00 77.56 132 SER A N 1
ATOM 1050 C CA . SER A 1 132 ? -19.629 5.675 26.211 1.00 77.56 132 SER A CA 1
ATOM 1051 C C . SER A 1 132 ? -18.836 6.781 25.494 1.00 77.56 132 SER A C 1
ATOM 1053 O O . SER A 1 132 ? -18.865 6.836 24.260 1.00 77.56 132 SER A O 1
ATOM 1055 N N . PRO A 1 133 ? -18.085 7.634 26.221 1.00 77.19 133 PRO A N 1
ATOM 1056 C CA . PRO A 1 133 ? -17.263 8.671 25.607 1.00 77.19 133 PRO A CA 1
ATOM 1057 C C . PRO A 1 133 ? -16.006 8.071 24.963 1.00 77.19 133 PRO A C 1
ATOM 1059 O O . PRO A 1 133 ? -15.323 7.240 25.562 1.00 77.19 133 PRO A O 1
ATOM 1062 N N . LEU A 1 134 ? -15.671 8.535 23.758 1.00 80.75 134 LEU A N 1
ATOM 1063 C CA . LEU A 1 134 ? -14.424 8.181 23.074 1.00 80.75 134 LEU A CA 1
ATOM 1064 C C . LEU A 1 134 ? -13.311 9.165 23.410 1.00 80.75 134 LEU A C 1
ATOM 1066 O O . LEU A 1 134 ? -13.525 10.378 23.479 1.00 80.75 134 LEU A O 1
ATOM 1070 N N . SER A 1 135 ? -12.098 8.639 23.541 1.00 84.94 135 SER A N 1
ATOM 1071 C CA . SER A 1 135 ? -10.891 9.442 23.675 1.00 84.94 135 SER A CA 1
ATOM 1072 C C . SER A 1 135 ? -10.621 10.238 22.396 1.00 84.94 135 SER A C 1
ATOM 1074 O O . SER A 1 135 ? -10.852 9.755 21.288 1.00 84.94 135 SER A O 1
ATOM 1076 N N . GLU A 1 136 ? -10.015 11.419 22.522 1.00 83.62 136 GLU A N 1
ATOM 1077 C CA . GLU A 1 136 ? -9.574 12.222 21.370 1.00 83.62 136 GLU A CA 1
ATOM 1078 C C . GLU A 1 136 ? -8.704 11.425 20.386 1.00 83.62 136 GLU A C 1
ATOM 1080 O O . GLU A 1 136 ? -8.823 11.576 19.175 1.00 83.62 136 GLU A O 1
ATOM 1085 N N . LYS A 1 137 ? -7.890 10.490 20.892 1.00 81.69 137 LYS A N 1
ATOM 1086 C CA . LYS A 1 137 ? -7.057 9.606 20.060 1.00 81.69 137 LYS A CA 1
ATOM 1087 C C . LYS A 1 137 ? -7.881 8.616 19.231 1.00 81.69 137 LYS A C 1
ATOM 1089 O O . LYS A 1 137 ? -7.499 8.273 18.114 1.00 81.69 137 LYS A O 1
ATOM 1094 N N . GLU A 1 138 ? -8.988 8.133 19.7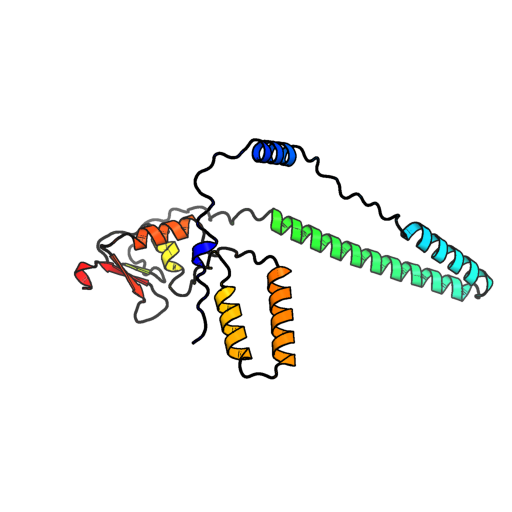86 1.00 85.50 138 GLU A N 1
ATOM 1095 C CA . GLU A 1 138 ? -9.912 7.228 19.098 1.00 85.50 138 GLU A CA 1
ATOM 1096 C C . GLU A 1 138 ? -10.665 7.992 18.016 1.00 85.50 138 GLU A C 1
ATOM 1098 O O . GLU A 1 138 ? -10.731 7.535 16.877 1.00 85.50 138 GLU A O 1
ATOM 1103 N N . LYS A 1 139 ? -11.129 9.207 18.330 1.00 86.31 139 LYS A N 1
ATOM 1104 C CA . LYS A 1 139 ? -11.780 10.092 17.360 1.00 86.31 139 LYS A CA 1
ATOM 1105 C C . LYS A 1 139 ? -10.866 10.417 16.181 1.00 86.31 139 LYS A C 1
ATOM 1107 O O . LYS A 1 139 ? -11.303 10.295 15.041 1.00 86.31 139 LYS A O 1
ATOM 1112 N N . THR A 1 140 ? -9.603 10.782 16.418 1.00 84.31 140 THR A N 1
ATOM 1113 C CA . THR A 1 140 ? -8.660 11.080 15.325 1.00 84.31 140 THR A CA 1
ATOM 1114 C C . THR A 1 140 ? -8.350 9.848 14.483 1.00 84.31 140 THR A C 1
ATOM 1116 O O . THR A 1 140 ? -8.332 9.948 13.261 1.00 84.31 140 THR A O 1
ATOM 1119 N N . THR A 1 141 ? -8.182 8.679 15.110 1.00 85.81 141 THR A N 1
ATOM 1120 C CA . THR A 1 141 ? -7.936 7.418 14.391 1.00 85.81 141 THR A CA 1
ATOM 1121 C C . THR A 1 141 ? -9.142 7.014 13.533 1.00 85.81 141 THR A C 1
ATOM 1123 O O . THR A 1 141 ? -8.977 6.558 12.406 1.00 85.81 141 THR A O 1
ATOM 1126 N N . LEU A 1 142 ? -10.365 7.211 14.034 1.00 84.50 142 LEU A N 1
ATOM 1127 C CA . LEU A 1 142 ? -11.599 6.913 13.299 1.00 84.50 142 LEU A CA 1
ATOM 1128 C C . LEU A 1 142 ? -11.939 7.969 12.238 1.00 84.50 142 LEU A C 1
ATOM 1130 O O . LEU A 1 142 ? -12.631 7.655 11.270 1.00 84.50 142 LEU A O 1
ATOM 1134 N N . LYS A 1 143 ? -11.433 9.199 12.381 1.00 83.38 143 LYS A N 1
ATOM 1135 C CA . LYS A 1 143 ? -11.623 10.294 11.419 1.00 83.38 143 LYS A CA 1
ATOM 1136 C C . LYS A 1 143 ? -10.952 10.033 10.070 1.00 83.38 143 LYS A C 1
ATOM 1138 O O . LYS A 1 143 ? -11.478 10.489 9.058 1.00 83.38 143 LYS A O 1
ATOM 1143 N N . GLU A 1 144 ? -9.857 9.271 10.035 1.00 78.25 144 GLU A N 1
ATOM 1144 C CA . GLU A 1 144 ? -9.254 8.790 8.776 1.00 78.25 144 GLU A CA 1
ATOM 1145 C C . GLU A 1 144 ? -10.270 7.986 7.931 1.00 78.25 144 GLU A C 1
ATOM 1147 O O . GLU A 1 144 ? -10.220 7.970 6.697 1.00 78.25 144 GLU A O 1
ATOM 1152 N N . GLY A 1 145 ? -11.277 7.407 8.594 1.00 72.56 145 GLY A N 1
ATOM 1153 C CA . GLY A 1 145 ? -12.462 6.828 7.976 1.00 72.56 145 GLY A CA 1
ATOM 1154 C C . GLY A 1 145 ? -12.215 5.476 7.310 1.00 72.56 145 GLY A C 1
ATOM 1155 O O . GLY A 1 145 ? -11.122 4.914 7.334 1.00 72.56 145 GLY A O 1
ATOM 1156 N N . LEU A 1 146 ? -13.262 4.942 6.676 1.00 70.44 146 LEU A N 1
ATOM 1157 C CA . LEU A 1 146 ? -13.212 3.629 6.018 1.00 70.44 146 LEU A CA 1
ATOM 1158 C C . LEU A 1 146 ? -12.404 3.614 4.712 1.00 70.44 146 LEU A C 1
ATOM 1160 O O . LEU A 1 146 ? -12.135 2.542 4.178 1.00 70.44 146 LEU A O 1
ATOM 1164 N N . ASN A 1 147 ? -12.008 4.778 4.198 1.00 70.94 147 ASN A N 1
ATOM 1165 C CA . ASN A 1 147 ? -11.120 4.871 3.038 1.00 70.94 147 ASN A CA 1
ATOM 1166 C C . ASN A 1 147 ? -9.664 4.526 3.384 1.00 70.94 147 ASN A C 1
ATOM 1168 O O . ASN A 1 147 ? -8.846 4.325 2.484 1.00 70.94 147 ASN A O 1
ATOM 1172 N N . PHE A 1 148 ? -9.328 4.457 4.672 1.00 76.81 148 PHE A N 1
ATOM 1173 C CA . PHE A 1 148 ? -7.996 4.098 5.112 1.00 76.81 148 PHE A CA 1
ATOM 1174 C C . PHE A 1 148 ? -7.853 2.573 5.182 1.00 76.81 148 PHE A C 1
ATOM 1176 O O . PHE A 1 148 ? -8.411 1.918 6.060 1.00 76.81 148 PHE A O 1
ATOM 1183 N N . VAL A 1 149 ? -7.089 1.992 4.254 1.00 79.38 149 VAL A N 1
ATOM 1184 C CA . VAL A 1 149 ? -6.831 0.544 4.206 1.00 79.38 149 VAL A CA 1
ATOM 1185 C C . VAL A 1 149 ? -5.500 0.247 4.896 1.00 79.38 149 VAL A C 1
ATOM 1187 O O . VAL A 1 149 ? -4.464 0.646 4.363 1.00 79.38 149 VAL A O 1
ATOM 1190 N N . PRO A 1 150 ? -5.465 -0.446 6.050 1.00 81.94 150 PRO A N 1
ATOM 1191 C CA . PRO A 1 150 ? -4.211 -0.799 6.707 1.00 81.94 150 PRO A CA 1
ATOM 1192 C C . PRO A 1 150 ? -3.309 -1.633 5.789 1.00 81.94 150 PRO A C 1
ATOM 1194 O O . PRO A 1 150 ? -3.730 -2.657 5.250 1.00 81.94 150 PRO A O 1
ATOM 1197 N N . THR A 1 151 ? -2.053 -1.216 5.630 1.00 85.75 151 THR A N 1
ATOM 1198 C CA . THR A 1 151 ? -1.069 -1.981 4.859 1.00 85.75 151 THR A CA 1
ATOM 1199 C C . THR A 1 151 ? -0.787 -3.303 5.581 1.00 85.75 151 THR A C 1
ATOM 1201 O O . THR A 1 151 ? -0.412 -3.270 6.759 1.00 85.75 151 THR A O 1
ATOM 1204 N N . PRO A 1 152 ? -0.909 -4.463 4.910 1.00 81.38 152 PRO A N 1
ATOM 1205 C CA . PRO A 1 152 ? -0.594 -5.747 5.521 1.00 81.38 152 PRO A CA 1
ATOM 1206 C C . PRO A 1 152 ? 0.886 -5.817 5.915 1.00 81.38 152 PRO A C 1
ATOM 1208 O O . PRO A 1 152 ? 1.756 -5.214 5.281 1.00 81.38 152 PRO A O 1
ATOM 1211 N N . GLU A 1 153 ? 1.193 -6.574 6.971 1.00 78.06 153 GLU A N 1
ATOM 1212 C CA . GLU A 1 153 ? 2.573 -6.692 7.456 1.00 78.06 153 GLU A CA 1
ATOM 1213 C C . GLU A 1 153 ? 3.493 -7.352 6.428 1.00 78.06 153 GLU A C 1
ATOM 1215 O O . GLU A 1 153 ? 4.663 -6.986 6.311 1.00 78.06 153 GLU A O 1
ATOM 1220 N N . GLN A 1 154 ? 2.955 -8.298 5.663 1.00 82.00 154 GLN A N 1
ATOM 1221 C CA . GLN A 1 154 ? 3.667 -9.027 4.626 1.00 82.00 154 GLN A CA 1
ATOM 1222 C C . GLN A 1 154 ? 2.991 -8.781 3.281 1.00 82.00 154 GLN A C 1
ATOM 1224 O O . GLN A 1 154 ? 1.767 -8.711 3.191 1.00 82.00 154 GLN A O 1
ATOM 1229 N N . SER A 1 155 ? 3.801 -8.646 2.232 1.00 84.25 155 SER A N 1
ATOM 1230 C CA . SER A 1 155 ? 3.284 -8.576 0.868 1.00 84.25 155 SER A CA 1
ATOM 1231 C C . SER A 1 155 ? 2.612 -9.910 0.512 1.00 84.25 155 SER A C 1
ATOM 1233 O O . SER A 1 155 ? 3.215 -10.957 0.774 1.00 84.25 155 SER A O 1
ATOM 1235 N N . PRO A 1 156 ? 1.414 -9.908 -0.097 1.00 88.44 156 PRO A N 1
ATOM 1236 C CA . PRO A 1 156 ? 0.656 -11.117 -0.414 1.00 88.44 156 PRO A CA 1
ATOM 1237 C C . PRO A 1 156 ? 1.235 -11.829 -1.648 1.00 88.44 156 PRO A C 1
ATOM 1239 O O . PRO A 1 156 ? 0.605 -11.933 -2.696 1.00 88.44 156 PRO A O 1
ATOM 1242 N N . PHE A 1 157 ? 2.481 -12.306 -1.556 1.00 89.81 157 PHE A N 1
ATOM 1243 C CA . PHE A 1 157 ? 3.163 -12.953 -2.681 1.00 89.81 157 PHE A CA 1
ATOM 1244 C C . PHE A 1 157 ? 2.453 -14.217 -3.146 1.00 89.81 157 PHE A C 1
ATOM 1246 O O . PHE A 1 157 ? 2.428 -14.478 -4.341 1.00 89.81 157 PHE A O 1
ATOM 1253 N N . LEU A 1 158 ? 1.887 -14.989 -2.217 1.00 91.62 158 LEU A N 1
ATOM 1254 C CA . LEU A 1 158 ? 1.155 -16.207 -2.551 1.00 91.62 158 LEU A CA 1
ATOM 1255 C C . LEU A 1 158 ? -0.068 -15.894 -3.409 1.00 91.62 158 LEU A C 1
ATOM 1257 O O . LEU A 1 158 ? -0.248 -16.543 -4.431 1.00 91.62 158 LEU A O 1
ATOM 1261 N N . ASP A 1 159 ? -0.833 -14.865 -3.051 1.00 92.81 159 ASP A N 1
ATOM 1262 C CA . ASP A 1 159 ? -2.027 -14.469 -3.801 1.00 92.81 159 ASP A CA 1
ATOM 1263 C C . ASP A 1 159 ? -1.654 -13.923 -5.182 1.00 92.81 159 ASP A C 1
ATOM 1265 O O . ASP A 1 159 ? -2.288 -14.262 -6.177 1.00 92.81 159 ASP A O 1
ATOM 1269 N N . ILE A 1 160 ? -0.574 -13.136 -5.267 1.00 93.25 160 ILE A N 1
ATOM 1270 C CA . ILE A 1 160 ? -0.049 -12.635 -6.544 1.00 93.25 160 ILE A CA 1
ATOM 1271 C C . ILE A 1 160 ? 0.407 -13.800 -7.431 1.00 93.25 160 ILE A C 1
ATOM 1273 O O . ILE A 1 160 ? 0.059 -13.841 -8.607 1.00 93.25 160 ILE A O 1
ATOM 1277 N N . ILE A 1 161 ? 1.175 -14.750 -6.887 1.00 94.31 161 ILE A N 1
ATOM 1278 C CA . ILE A 1 161 ? 1.654 -15.918 -7.639 1.00 94.31 161 ILE A CA 1
ATOM 1279 C C . ILE A 1 161 ? 0.472 -16.779 -8.078 1.00 94.31 161 ILE A C 1
ATOM 1281 O O . ILE A 1 161 ? 0.413 -17.148 -9.243 1.00 94.31 161 ILE A O 1
ATOM 1285 N N . ALA A 1 162 ? -0.474 -17.066 -7.183 1.00 95.38 162 ALA A N 1
ATOM 1286 C CA . ALA A 1 162 ? -1.657 -17.857 -7.496 1.00 95.38 162 ALA A CA 1
ATOM 1287 C C . ALA A 1 162 ? -2.492 -17.194 -8.596 1.00 95.38 162 ALA A C 1
ATOM 1289 O O . ALA A 1 162 ? -2.839 -17.853 -9.568 1.00 95.38 162 ALA A O 1
ATOM 1290 N N . SER A 1 163 ? -2.738 -15.885 -8.489 1.00 95.19 163 SER A N 1
ATOM 1291 C CA . SER A 1 163 ? -3.460 -15.122 -9.506 1.00 95.19 163 SER A CA 1
ATOM 1292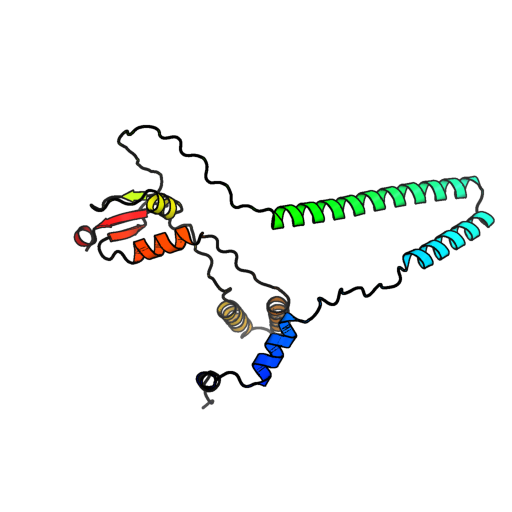 C C . SER A 1 163 ? -2.742 -15.155 -10.854 1.00 95.19 163 SER A C 1
ATOM 1294 O O . SER A 1 163 ? -3.370 -15.398 -11.880 1.00 95.19 163 SER A O 1
ATOM 1296 N N . VAL A 1 164 ? -1.423 -14.951 -10.879 1.00 94.75 164 VAL A N 1
ATOM 1297 C CA . VAL A 1 164 ? -0.657 -15.006 -12.129 1.00 94.75 164 VAL A CA 1
ATOM 1298 C C . VAL A 1 164 ? -0.665 -16.418 -12.715 1.00 94.75 164 VAL A C 1
ATOM 1300 O O . VAL A 1 164 ? -0.881 -16.562 -13.910 1.00 94.75 164 VAL A O 1
ATOM 1303 N N . GLU A 1 165 ? -0.465 -17.462 -11.913 1.00 93.62 165 GLU A N 1
ATOM 1304 C CA . GLU A 1 165 ? -0.473 -18.846 -12.402 1.00 93.62 165 GLU A CA 1
ATOM 1305 C C . GLU A 1 165 ? -1.838 -19.275 -12.942 1.00 93.62 165 GLU A C 1
ATOM 1307 O O . GLU A 1 165 ? -1.892 -19.953 -13.966 1.00 93.62 165 GLU A O 1
ATOM 1312 N N . ASP A 1 166 ? -2.925 -18.845 -12.301 1.00 94.12 166 ASP A N 1
ATOM 1313 C CA . ASP A 1 166 ? -4.287 -19.122 -12.757 1.00 94.12 166 ASP A CA 1
ATOM 1314 C C . ASP A 1 166 ? -4.549 -18.489 -14.132 1.00 94.12 166 ASP A C 1
ATOM 1316 O O . ASP A 1 166 ? -4.952 -19.170 -15.074 1.00 94.12 166 ASP A O 1
ATOM 1320 N N . ASN A 1 167 ? -4.175 -17.215 -14.299 1.00 92.38 167 ASN A N 1
ATOM 1321 C CA . ASN A 1 167 ? -4.294 -16.512 -15.581 1.00 92.38 167 ASN A CA 1
ATOM 1322 C C . ASN A 1 167 ? -3.381 -17.095 -16.675 1.00 92.38 167 ASN A C 1
ATOM 1324 O O . ASN A 1 167 ? -3.727 -17.063 -17.852 1.00 92.38 167 ASN A O 1
ATOM 1328 N N . LEU A 1 168 ? -2.221 -17.645 -16.307 1.00 93.38 168 LEU A N 1
ATOM 1329 C CA . LEU A 1 168 ? -1.277 -18.250 -17.251 1.00 93.38 168 LEU A CA 1
ATOM 1330 C C . LEU A 1 168 ? -1.595 -19.714 -17.594 1.00 93.38 168 LEU A C 1
ATOM 1332 O O . LEU A 1 168 ? -0.899 -20.300 -18.428 1.00 93.38 168 LEU A O 1
ATOM 1336 N N . SER A 1 169 ? -2.604 -20.317 -16.962 1.00 87.19 169 SER A N 1
ATOM 1337 C CA . SER A 1 169 ? -2.986 -21.719 -17.174 1.00 87.19 169 SER A CA 1
ATOM 1338 C C . SER A 1 169 ? -3.487 -21.980 -18.604 1.00 87.19 169 SER A C 1
ATOM 1340 O O . SER A 1 169 ? -3.211 -23.033 -19.176 1.00 87.19 169 SER A O 1
ATOM 1342 N N . SER A 1 170 ? -4.162 -20.999 -19.215 1.00 86.38 170 SER A N 1
ATOM 1343 C CA . SER A 1 170 ? -4.725 -21.084 -20.573 1.00 86.38 170 SER A CA 1
ATOM 1344 C C . SER A 1 170 ? -3.825 -20.523 -21.684 1.00 86.38 170 SER A C 1
ATOM 1346 O O . SER A 1 170 ? -4.185 -20.594 -22.858 1.00 86.38 170 SER A O 1
ATOM 1348 N N . ASP A 1 171 ? -2.672 -19.948 -21.339 1.00 88.19 171 ASP A N 1
ATOM 1349 C CA . ASP A 1 171 ? -1.821 -19.202 -22.269 1.00 88.19 171 ASP A CA 1
ATOM 1350 C C . ASP A 1 171 ? -0.769 -20.063 -22.991 1.00 88.19 171 ASP A C 1
ATOM 1352 O O . ASP A 1 171 ? -0.424 -21.178 -22.598 1.00 88.19 171 ASP A O 1
ATOM 1356 N N . HIS A 1 172 ? -0.177 -19.503 -24.054 1.00 89.69 172 HIS A N 1
ATOM 1357 C CA . HIS A 1 172 ? 0.905 -20.159 -24.793 1.00 89.69 172 HIS A CA 1
ATOM 1358 C C . HIS A 1 172 ? 2.115 -20.467 -23.878 1.00 89.69 172 HIS A C 1
ATOM 1360 O O . HIS A 1 172 ? 2.680 -19.549 -23.262 1.00 89.69 172 HIS A O 1
ATOM 1366 N N . PRO A 1 173 ? 2.624 -21.716 -23.856 1.00 89.19 173 PRO A N 1
ATOM 1367 C CA . PRO A 1 173 ? 3.548 -22.200 -22.824 1.00 89.19 173 PRO A CA 1
ATOM 1368 C C . PRO A 1 173 ? 4.873 -21.431 -22.760 1.00 89.19 173 PRO A C 1
ATOM 1370 O O . PRO A 1 173 ? 5.435 -21.218 -21.682 1.00 89.19 173 PRO A O 1
ATOM 1373 N N . GLN A 1 174 ? 5.376 -20.962 -23.905 1.00 92.38 174 GLN A N 1
ATOM 1374 C CA . GLN A 1 174 ? 6.615 -20.177 -23.960 1.00 92.38 174 GLN A CA 1
ATOM 1375 C C . GLN A 1 174 ? 6.460 -18.792 -23.310 1.00 92.38 174 GLN A C 1
ATOM 1377 O O . GLN A 1 174 ? 7.332 -18.376 -22.545 1.00 92.38 174 GLN A O 1
ATOM 1382 N N . LYS A 1 175 ? 5.333 -18.105 -23.554 1.00 92.31 175 LYS A N 1
ATOM 1383 C CA . LYS A 1 175 ? 5.051 -16.782 -22.973 1.00 92.31 175 LYS A CA 1
ATOM 1384 C C . LYS A 1 175 ? 4.809 -16.902 -21.470 1.00 92.31 175 LYS A C 1
ATOM 1386 O O . LYS A 1 175 ? 5.425 -16.170 -20.698 1.00 92.31 175 LYS A O 1
ATOM 1391 N N . ALA A 1 176 ? 4.021 -17.894 -21.053 1.00 92.94 176 ALA A N 1
ATOM 1392 C CA . ALA A 1 176 ? 3.782 -18.186 -19.643 1.00 92.94 176 ALA A CA 1
ATOM 1393 C C . ALA A 1 176 ? 5.094 -18.449 -18.882 1.00 92.94 176 ALA A C 1
ATOM 1395 O O . ALA A 1 176 ? 5.344 -17.866 -17.830 1.00 92.94 176 ALA A O 1
ATOM 1396 N N . THR A 1 177 ? 6.000 -19.249 -19.453 1.00 93.75 177 THR A N 1
ATOM 1397 C CA . THR A 1 177 ? 7.312 -19.531 -18.842 1.00 93.75 177 THR A CA 1
ATOM 1398 C C . THR A 1 177 ? 8.171 -18.272 -18.688 1.00 93.75 177 THR A C 1
ATOM 1400 O O . THR A 1 177 ? 8.864 -18.110 -17.679 1.00 93.75 177 THR A O 1
ATOM 1403 N N . GLN A 1 178 ? 8.129 -17.361 -19.663 1.00 96.00 178 GLN A N 1
ATOM 1404 C CA . GLN A 1 178 ? 8.846 -16.089 -19.586 1.00 96.00 178 GLN A CA 1
ATOM 1405 C C . GLN A 1 178 ? 8.283 -15.189 -18.477 1.00 96.00 178 GLN A C 1
ATOM 1407 O O . GLN A 1 178 ? 9.054 -14.637 -17.691 1.00 96.00 178 GLN A O 1
ATOM 1412 N N . ILE A 1 179 ? 6.957 -15.097 -18.357 1.00 95.31 179 ILE A N 1
ATOM 1413 C CA . ILE A 1 179 ? 6.291 -14.310 -17.309 1.00 95.31 179 ILE A CA 1
ATOM 1414 C C . ILE A 1 179 ? 6.622 -14.875 -15.921 1.00 95.31 179 ILE A C 1
ATOM 1416 O O . ILE A 1 179 ? 7.045 -14.117 -15.047 1.00 95.31 179 ILE A O 1
ATOM 1420 N N . ARG A 1 180 ? 6.566 -16.203 -15.738 1.00 94.81 180 ARG A N 1
ATOM 1421 C CA . ARG A 1 180 ? 6.980 -16.879 -14.491 1.00 94.81 180 ARG A CA 1
ATOM 1422 C C . ARG A 1 180 ? 8.415 -16.545 -14.088 1.00 94.81 180 ARG A C 1
ATOM 1424 O O . ARG A 1 180 ? 8.679 -16.212 -12.929 1.00 94.81 180 ARG A O 1
ATOM 1431 N N . ARG A 1 181 ? 9.358 -16.609 -15.037 1.00 95.31 181 ARG A N 1
ATOM 1432 C CA . ARG A 1 181 ? 10.771 -16.266 -14.789 1.00 95.31 181 ARG A CA 1
ATOM 1433 C C . ARG A 1 181 ? 10.943 -14.808 -14.387 1.00 95.31 181 ARG A C 1
ATOM 1435 O O . ARG A 1 181 ? 11.687 -14.526 -13.445 1.00 95.31 181 ARG A O 1
ATOM 1442 N N . ASN A 1 182 ? 10.258 -13.897 -15.068 1.00 95.06 182 ASN A N 1
ATOM 1443 C CA . ASN A 1 182 ? 10.324 -12.472 -14.766 1.00 95.06 182 ASN A CA 1
ATOM 1444 C C . ASN A 1 182 ? 9.753 -12.180 -13.374 1.00 95.06 182 ASN A C 1
ATOM 1446 O O . ASN A 1 182 ? 10.408 -11.503 -12.584 1.00 95.06 182 ASN A O 1
ATOM 1450 N N . LEU A 1 183 ? 8.595 -12.759 -13.041 1.00 94.81 183 LEU A N 1
ATOM 1451 C CA . LEU A 1 183 ? 7.967 -12.633 -11.726 1.00 94.81 183 LEU A CA 1
ATOM 1452 C C . LEU A 1 183 ? 8.879 -13.170 -10.616 1.00 94.81 183 LEU A C 1
ATOM 1454 O O . LEU A 1 183 ? 9.130 -12.480 -9.632 1.00 94.81 183 LEU A O 1
ATOM 1458 N N . THR A 1 184 ? 9.440 -14.368 -10.802 1.00 93.94 184 THR A N 1
ATOM 1459 C CA . THR A 1 184 ? 10.366 -14.987 -9.838 1.00 93.94 184 THR A CA 1
ATOM 1460 C C . THR A 1 184 ? 11.596 -14.111 -9.624 1.00 93.94 184 THR A C 1
ATOM 1462 O O . THR A 1 184 ? 12.002 -13.855 -8.491 1.00 93.94 184 THR A O 1
ATOM 1465 N N . THR A 1 185 ? 12.169 -13.598 -10.713 1.00 94.69 185 THR A N 1
ATOM 1466 C CA . THR A 1 185 ? 13.329 -12.704 -10.655 1.00 94.69 185 THR A CA 1
ATOM 1467 C C . THR A 1 185 ? 12.986 -11.418 -9.912 1.00 94.69 185 THR A C 1
ATOM 1469 O O . THR A 1 185 ? 13.756 -10.990 -9.055 1.00 94.69 185 THR A O 1
ATOM 1472 N N . LEU A 1 186 ? 11.826 -10.818 -10.178 1.00 93.31 186 LEU A N 1
ATOM 1473 C CA . LEU A 1 186 ? 11.353 -9.603 -9.517 1.00 93.31 186 LEU A CA 1
ATOM 1474 C C . LEU A 1 186 ? 11.138 -9.820 -8.012 1.00 93.31 186 LEU A C 1
ATOM 1476 O O . LEU A 1 186 ? 11.604 -9.012 -7.211 1.00 93.31 186 LEU A O 1
ATOM 1480 N N . ILE A 1 187 ? 10.515 -10.936 -7.622 1.00 91.06 187 ILE A N 1
ATOM 1481 C CA . ILE A 1 187 ? 10.268 -11.278 -6.214 1.00 91.06 187 ILE A CA 1
ATOM 1482 C C . ILE A 1 187 ? 11.584 -11.520 -5.459 1.00 91.06 187 ILE A C 1
ATOM 1484 O O . ILE A 1 187 ? 11.760 -11.018 -4.351 1.00 91.06 187 ILE A O 1
ATOM 1488 N N . LEU A 1 188 ? 12.525 -12.262 -6.054 1.00 89.50 188 LEU A N 1
ATOM 1489 C CA . LEU A 1 188 ? 13.794 -12.616 -5.405 1.00 89.50 188 LEU A CA 1
ATOM 1490 C C . LEU A 1 188 ? 14.818 -11.472 -5.393 1.00 89.50 188 LEU A C 1
ATOM 1492 O O . LEU A 1 188 ? 15.605 -11.360 -4.451 1.00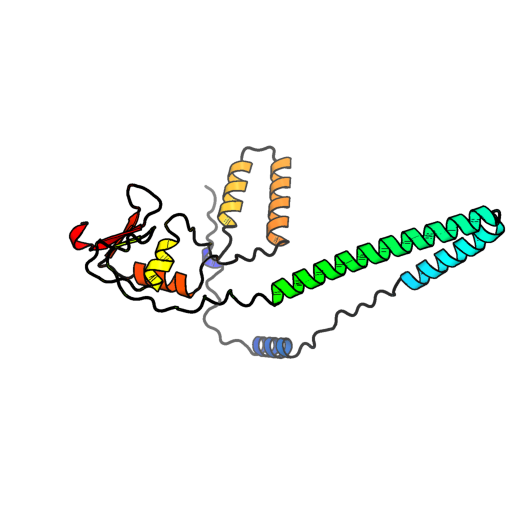 89.50 188 LEU A O 1
ATOM 1496 N N . SER A 1 189 ? 14.849 -10.643 -6.439 1.00 87.31 189 SER A N 1
ATOM 1497 C CA . SER A 1 189 ? 15.834 -9.560 -6.565 1.00 87.31 189 SER A CA 1
ATOM 1498 C C . SER A 1 189 ? 15.464 -8.330 -5.739 1.00 87.31 189 SER A C 1
ATOM 1500 O O . SER A 1 189 ? 16.353 -7.624 -5.254 1.00 87.31 189 SER A O 1
ATOM 1502 N N . HIS A 1 190 ? 14.169 -8.067 -5.553 1.00 83.00 190 HIS A N 1
ATOM 1503 C CA . HIS A 1 190 ? 13.696 -6.852 -4.910 1.00 83.00 190 HIS A CA 1
ATOM 1504 C C . HIS A 1 190 ? 13.356 -7.066 -3.426 1.00 83.00 190 HIS A C 1
ATOM 1506 O O . HIS A 1 190 ? 12.686 -8.016 -3.030 1.00 83.00 190 HIS A O 1
ATOM 1512 N N . ARG A 1 191 ? 13.797 -6.139 -2.565 1.00 77.06 191 ARG A N 1
ATOM 1513 C CA . ARG A 1 191 ? 13.423 -6.117 -1.142 1.00 77.06 191 ARG A CA 1
ATOM 1514 C C . ARG A 1 191 ? 12.124 -5.335 -0.968 1.00 77.06 191 ARG A C 1
ATOM 1516 O O . ARG A 1 191 ? 12.150 -4.117 -0.796 1.00 77.06 191 ARG A O 1
ATOM 1523 N N . PHE A 1 192 ? 10.994 -6.036 -1.002 1.00 77.38 192 PHE A N 1
ATOM 1524 C CA . PHE A 1 192 ? 9.685 -5.463 -0.686 1.00 77.38 192 PHE A CA 1
ATOM 1525 C C . PHE A 1 192 ? 9.592 -5.190 0.814 1.00 77.38 192 PHE A C 1
ATOM 1527 O O . PHE A 1 192 ? 9.252 -6.064 1.605 1.00 77.38 192 PHE A O 1
ATOM 1534 N N . ASN A 1 193 ? 9.937 -3.969 1.210 1.00 76.19 193 ASN A N 1
ATOM 1535 C CA . ASN A 1 193 ? 9.697 -3.498 2.565 1.00 76.19 193 ASN A CA 1
ATOM 1536 C C . ASN A 1 193 ? 8.315 -2.846 2.592 1.00 76.19 193 ASN A C 1
ATOM 1538 O O . ASN A 1 193 ? 8.130 -1.772 2.019 1.00 76.19 193 ASN A O 1
ATOM 1542 N N . THR A 1 194 ? 7.356 -3.493 3.247 1.00 75.12 194 THR A N 1
ATOM 1543 C CA . THR A 1 194 ? 6.041 -2.914 3.519 1.00 75.12 194 THR A CA 1
ATOM 1544 C C . THR A 1 194 ? 6.213 -1.770 4.516 1.00 75.12 194 THR A C 1
ATOM 1546 O O . THR A 1 194 ? 6.653 -1.946 5.654 1.00 75.12 194 THR A O 1
ATOM 1549 N N . THR A 1 195 ? 5.916 -0.547 4.085 1.00 79.62 195 THR A N 1
ATOM 1550 C CA . THR A 1 195 ? 5.810 0.585 5.006 1.00 79.62 195 THR A CA 1
ATOM 1551 C C . THR A 1 195 ? 4.413 0.574 5.598 1.00 79.62 195 THR A C 1
ATOM 1553 O O . THR A 1 195 ? 3.434 0.737 4.868 1.00 79.62 195 THR A O 1
ATOM 1556 N N . ARG A 1 196 ? 4.319 0.376 6.917 1.00 81.31 196 ARG A N 1
ATOM 1557 C CA . ARG A 1 196 ? 3.049 0.531 7.631 1.00 81.31 196 ARG A CA 1
ATOM 1558 C C . ARG A 1 196 ? 2.559 1.965 7.448 1.00 81.31 196 ARG A C 1
ATOM 1560 O O . ARG A 1 196 ? 3.318 2.904 7.680 1.00 81.31 196 ARG A O 1
ATOM 1567 N N . ASN A 1 197 ? 1.317 2.102 7.010 1.00 85.50 197 ASN A N 1
ATOM 1568 C CA . ASN A 1 197 ? 0.634 3.384 6.907 1.00 85.50 197 ASN A CA 1
ATOM 1569 C C . ASN A 1 197 ? 0.022 3.826 8.246 1.00 85.50 197 ASN A C 1
ATOM 1571 O O . ASN A 1 197 ? -0.147 5.020 8.439 1.00 85.50 197 ASN A O 1
ATOM 1575 N N . LEU A 1 198 ? -0.218 2.893 9.178 1.00 84.44 198 LEU A N 1
ATOM 1576 C CA . LEU A 1 198 ? -0.592 3.188 10.565 1.00 84.44 198 LEU A CA 1
ATOM 1577 C C . LEU A 1 198 ? 0.612 3.171 11.507 1.00 84.44 198 LEU A C 1
ATOM 1579 O O . LEU A 1 198 ? 1.484 2.292 11.455 1.00 84.44 198 LEU A O 1
ATOM 1583 N N . SER A 1 199 ? 0.601 4.108 12.447 1.00 87.00 199 SER A N 1
ATOM 1584 C CA . SER A 1 199 ? 1.431 4.075 13.642 1.00 87.00 199 SER A CA 1
ATOM 1585 C C . SER A 1 199 ? 1.042 2.904 14.549 1.00 87.00 199 SER A C 1
ATOM 1587 O O . SER A 1 199 ? -0.100 2.443 14.574 1.00 87.00 199 SER A O 1
ATOM 1589 N N . ARG A 1 200 ? 1.985 2.440 15.382 1.00 85.69 200 ARG A N 1
ATOM 1590 C CA . ARG A 1 200 ? 1.689 1.415 16.404 1.00 85.69 200 ARG A CA 1
ATOM 1591 C C . ARG A 1 200 ? 0.603 1.877 17.373 1.00 85.69 200 ARG A C 1
ATOM 1593 O O . ARG A 1 200 ? -0.170 1.056 17.851 1.00 85.69 200 ARG A O 1
ATOM 1600 N N . TYR A 1 201 ? 0.562 3.176 17.662 1.00 86.06 201 TYR A N 1
ATOM 1601 C CA . TYR A 1 201 ? -0.429 3.756 18.563 1.00 86.06 201 TYR A CA 1
ATOM 1602 C C . TYR A 1 201 ? -1.839 3.693 17.971 1.00 86.06 201 TYR A C 1
ATOM 1604 O O . TYR A 1 201 ? -2.752 3.249 18.657 1.00 86.06 201 TYR A O 1
ATOM 1612 N N . GLU A 1 202 ? -1.995 4.051 16.697 1.00 86.62 202 GLU A N 1
ATOM 1613 C CA . GLU A 1 202 ? -3.271 3.979 15.970 1.00 86.62 202 GLU A CA 1
ATOM 1614 C C . GLU A 1 202 ? -3.741 2.527 15.838 1.00 86.62 202 GLU A C 1
ATOM 1616 O O . GLU A 1 202 ? -4.888 2.213 16.137 1.00 86.62 202 GLU A O 1
ATOM 1621 N N . MET A 1 203 ? -2.832 1.605 15.502 1.00 87.56 203 MET A N 1
ATOM 1622 C CA . MET A 1 203 ? -3.149 0.175 15.429 1.00 87.56 203 MET A CA 1
ATOM 1623 C C . MET A 1 203 ? -3.617 -0.380 16.785 1.00 87.56 203 MET A C 1
ATOM 1625 O O . MET A 1 203 ? -4.581 -1.139 16.856 1.00 87.56 203 MET A O 1
ATOM 1629 N N . ASN A 1 204 ? -2.949 -0.000 17.878 1.00 88.88 204 ASN A N 1
ATOM 1630 C CA . ASN A 1 204 ? -3.356 -0.394 19.227 1.00 88.88 204 ASN A CA 1
ATOM 1631 C C . ASN A 1 204 ? -4.713 0.199 19.609 1.00 88.88 204 ASN A C 1
ATOM 1633 O O . ASN A 1 204 ? -5.520 -0.499 20.214 1.00 88.88 204 ASN A O 1
ATOM 1637 N N . CYS A 1 205 ? -4.965 1.448 19.224 1.00 88.56 205 CYS A N 1
ATOM 1638 C CA . CYS A 1 205 ? -6.239 2.122 19.425 1.00 88.56 205 CYS A CA 1
ATOM 1639 C C . CYS A 1 205 ? -7.376 1.383 18.700 1.00 88.56 205 CYS A C 1
ATOM 1641 O O . CYS A 1 205 ? -8.354 0.999 19.335 1.00 88.56 205 CYS A O 1
ATOM 1643 N N . LEU A 1 206 ? -7.199 1.042 17.419 1.00 88.06 206 LEU A N 1
ATOM 1644 C CA . LEU A 1 206 ? -8.160 0.226 16.664 1.00 88.06 206 LEU A CA 1
ATOM 1645 C C . LEU A 1 206 ? -8.379 -1.155 17.294 1.00 88.06 206 LEU A C 1
ATOM 1647 O O . LEU A 1 206 ? -9.508 -1.631 17.376 1.00 88.06 206 LEU A O 1
ATOM 1651 N N . ASN A 1 207 ? -7.313 -1.802 17.771 1.00 88.50 207 ASN A N 1
ATOM 1652 C CA . ASN A 1 207 ? -7.421 -3.090 18.455 1.00 88.50 207 ASN A CA 1
ATOM 1653 C C . ASN A 1 207 ? -8.169 -2.982 19.790 1.00 88.50 207 ASN A C 1
ATOM 1655 O O . ASN A 1 207 ? -8.882 -3.912 20.160 1.00 88.50 207 ASN A O 1
ATOM 1659 N N . GLN A 1 208 ? -8.006 -1.878 20.518 1.00 89.00 208 GLN A N 1
ATOM 1660 C CA . GLN A 1 208 ? -8.723 -1.610 21.761 1.00 89.00 208 GLN A CA 1
ATOM 1661 C C . GLN A 1 208 ? -10.208 -1.363 21.491 1.00 89.00 208 GLN A C 1
ATOM 1663 O O . GLN A 1 208 ? -11.041 -2.016 22.115 1.00 89.00 208 GLN A O 1
ATOM 1668 N N . LEU A 1 209 ? -10.525 -0.527 20.501 1.00 87.25 209 LEU A N 1
ATOM 1669 C CA . LEU A 1 209 ? -11.890 -0.291 20.031 1.00 87.25 209 LEU A CA 1
ATOM 1670 C C . LEU A 1 209 ? -12.561 -1.594 19.577 1.00 87.25 209 LEU A C 1
ATOM 1672 O O . LEU A 1 209 ? -13.679 -1.890 19.974 1.00 87.25 209 LEU A O 1
ATOM 1676 N N . LYS A 1 210 ? -11.849 -2.446 18.828 1.00 87.25 210 LYS A N 1
ATOM 1677 C CA . LYS A 1 210 ? -12.356 -3.758 18.391 1.00 87.25 210 LYS A CA 1
ATOM 1678 C C . LYS A 1 210 ? -12.642 -4.721 19.552 1.00 87.25 210 LYS A C 1
ATOM 1680 O O . LYS A 1 210 ? -13.469 -5.617 19.411 1.00 87.25 210 LYS A O 1
ATOM 1685 N N . ARG A 1 211 ? -11.928 -4.595 20.676 1.00 88.62 211 ARG A N 1
ATOM 1686 C CA . ARG A 1 211 ? -12.132 -5.439 21.869 1.00 88.62 211 ARG A CA 1
ATOM 1687 C C . ARG A 1 211 ? -13.350 -5.020 22.684 1.00 88.62 211 ARG A C 1
ATOM 1689 O O . ARG A 1 211 ? -13.850 -5.840 23.449 1.00 88.62 211 ARG A O 1
ATOM 1696 N N . GLN A 1 212 ? -13.809 -3.778 22.553 1.00 85.56 212 GLN A N 1
ATOM 1697 C CA . GLN A 1 212 ? -15.015 -3.318 23.229 1.00 85.56 212 GLN A CA 1
ATOM 1698 C C . GLN A 1 212 ? -16.227 -4.010 22.597 1.00 85.56 212 GLN A C 1
ATOM 1700 O O . GLN A 1 212 ? -16.614 -3.725 21.472 1.00 85.56 212 GLN A O 1
ATOM 1705 N N . SER A 1 213 ? -16.826 -4.957 23.319 1.00 80.81 213 SER A N 1
ATOM 1706 C CA . SER A 1 213 ? -17.997 -5.708 22.846 1.00 80.81 213 SER A CA 1
ATOM 1707 C C . SER A 1 213 ? -19.300 -4.912 22.904 1.00 80.81 213 SER A C 1
ATOM 1709 O O . SER A 1 213 ? -20.281 -5.320 22.281 1.00 80.81 213 SER A O 1
ATOM 1711 N N . ASN A 1 214 ? -19.309 -3.823 23.677 1.00 85.19 214 ASN A N 1
ATOM 1712 C CA . ASN A 1 214 ? -20.500 -3.045 24.021 1.00 85.19 214 ASN A CA 1
ATOM 1713 C C . ASN A 1 214 ? -20.837 -1.985 22.969 1.00 85.19 214 ASN A C 1
ATOM 1715 O O . ASN A 1 214 ? -21.968 -1.513 22.938 1.00 85.19 214 ASN A O 1
ATOM 1719 N N . SER A 1 215 ? -19.879 -1.632 22.112 1.00 85.56 215 SER A N 1
ATOM 1720 C CA . SER A 1 215 ? -20.033 -0.632 21.063 1.00 85.56 215 SER A CA 1
ATOM 1721 C C . SER A 1 215 ? -19.911 -1.268 19.680 1.00 85.56 215 SER A C 1
ATOM 1723 O O . SER A 1 215 ? -19.201 -2.252 19.468 1.00 85.56 215 SER A O 1
ATOM 1725 N N . ILE A 1 216 ? -20.643 -0.708 18.724 1.00 87.19 216 ILE A N 1
ATOM 1726 C CA . ILE A 1 216 ? -20.645 -1.110 17.322 1.00 87.19 216 ILE A CA 1
ATOM 1727 C C . ILE A 1 216 ? -20.148 0.067 16.491 1.00 87.19 216 ILE A C 1
ATOM 1729 O O . ILE A 1 216 ? -20.677 1.172 16.578 1.00 87.19 216 ILE A O 1
ATOM 1733 N N . ILE A 1 217 ? -19.133 -0.192 15.668 1.00 88.25 217 ILE A N 1
ATOM 1734 C CA . ILE A 1 217 ? -18.549 0.777 14.740 1.00 88.25 217 ILE A CA 1
ATOM 1735 C C . ILE A 1 217 ? -19.027 0.412 13.335 1.00 88.25 217 ILE A C 1
ATOM 1737 O O . ILE A 1 217 ? -18.689 -0.655 12.822 1.00 88.25 217 ILE A O 1
ATOM 1741 N N . THR A 1 218 ? -19.821 1.282 12.716 1.00 87.50 218 THR A N 1
ATOM 1742 C CA . THR A 1 218 ? -20.415 1.056 11.390 1.00 87.50 218 THR A CA 1
ATOM 1743 C C . THR A 1 218 ? -20.158 2.227 10.455 1.00 87.50 218 THR A C 1
ATOM 1745 O O . THR A 1 218 ? -19.839 3.341 10.873 1.00 87.50 218 THR A O 1
ATOM 1748 N N . LYS A 1 219 ? -20.270 1.970 9.152 1.00 87.25 219 LYS A N 1
ATOM 1749 C CA . LYS A 1 219 ? -20.261 3.025 8.141 1.00 87.25 219 LYS A CA 1
ATOM 1750 C C . LYS A 1 219 ? -21.616 3.733 8.153 1.00 87.25 219 LYS A C 1
ATOM 1752 O O . LYS A 1 219 ? -22.647 3.070 8.212 1.00 87.25 219 LYS A O 1
ATOM 1757 N N . ALA A 1 220 ? -21.615 5.060 8.067 1.00 84.56 220 ALA A N 1
ATOM 1758 C CA . ALA A 1 220 ? -22.843 5.812 7.842 1.00 84.56 220 ALA A CA 1
ATOM 1759 C C . ALA A 1 220 ? -23.420 5.511 6.450 1.00 84.56 220 ALA A C 1
ATOM 1761 O O . ALA A 1 220 ? -22.670 5.302 5.497 1.00 84.56 220 ALA A O 1
ATOM 1762 N N . ASP A 1 221 ? -24.743 5.582 6.314 1.00 79.44 221 ASP A N 1
ATOM 1763 C CA . ASP A 1 221 ? -25.430 5.438 5.022 1.00 79.44 221 ASP A CA 1
ATOM 1764 C C . ASP A 1 221 ? -24.939 6.469 3.984 1.00 79.44 221 ASP A C 1
ATOM 1766 O O . ASP A 1 221 ? -24.768 6.166 2.803 1.00 79.44 221 ASP A O 1
ATOM 1770 N N . LYS A 1 222 ? -24.617 7.690 4.439 1.00 77.69 222 LYS A N 1
ATOM 1771 C CA . LYS A 1 222 ? -24.155 8.792 3.585 1.00 77.69 222 LYS A CA 1
ATOM 1772 C C . LYS A 1 222 ? -22.793 9.335 4.019 1.00 77.69 222 LYS A C 1
ATOM 1774 O O . LYS A 1 222 ? -22.593 9.742 5.164 1.00 77.69 222 LYS A O 1
ATOM 1779 N N . GLY A 1 223 ? -21.884 9.433 3.047 1.00 75.12 223 GLY A N 1
ATOM 1780 C CA . GLY A 1 223 ? -20.542 9.997 3.208 1.00 75.12 223 GLY A CA 1
ATOM 1781 C C . GLY A 1 223 ? -19.504 9.013 3.763 1.00 75.12 223 GLY A C 1
ATOM 1782 O O . GLY A 1 223 ? -19.816 7.898 4.171 1.00 75.12 223 GLY A O 1
ATOM 1783 N N . ASN A 1 224 ? -18.234 9.428 3.780 1.00 78.44 224 ASN A N 1
ATOM 1784 C CA . ASN A 1 224 ? -17.155 8.683 4.440 1.00 78.44 224 ASN A CA 1
ATOM 1785 C C . ASN A 1 224 ? -17.179 8.963 5.949 1.00 78.44 224 ASN A C 1
ATOM 1787 O O . ASN A 1 224 ? -16.269 9.595 6.482 1.00 78.44 224 ASN A O 1
ATOM 1791 N N . ARG A 1 225 ? -18.274 8.576 6.610 1.00 85.62 225 ARG A N 1
ATOM 1792 C CA . ARG A 1 225 ? -18.460 8.786 8.046 1.00 85.62 225 ARG A CA 1
ATOM 1793 C C . ARG A 1 225 ? -18.539 7.460 8.788 1.00 85.62 225 ARG A C 1
ATOM 1795 O O . ARG A 1 225 ? -19.084 6.483 8.274 1.00 85.62 225 ARG A O 1
ATOM 1802 N N . VAL A 1 226 ? -18.004 7.459 10.001 1.00 87.25 226 VAL A N 1
ATOM 1803 C CA . VAL A 1 226 ? -18.056 6.343 10.944 1.00 87.25 226 VAL A CA 1
ATOM 1804 C C . VAL A 1 226 ? -19.077 6.680 12.024 1.00 87.25 226 VAL A C 1
ATOM 1806 O O . VAL A 1 226 ? -19.004 7.753 12.620 1.00 87.25 226 VAL A O 1
ATOM 1809 N N . VAL A 1 227 ? -20.023 5.778 12.267 1.00 87.81 227 VAL A N 1
ATOM 1810 C CA . VAL A 1 227 ? -21.026 5.892 13.329 1.00 87.81 227 VAL A CA 1
ATOM 1811 C C . VAL A 1 227 ? -20.691 4.897 14.426 1.00 87.81 227 VAL A C 1
ATOM 1813 O O . VAL A 1 227 ? -20.405 3.730 14.149 1.00 87.81 227 VAL A O 1
ATOM 1816 N N . ILE A 1 228 ? -20.729 5.368 15.667 1.00 88.31 228 ILE A N 1
ATOM 1817 C CA . ILE A 1 228 ? -20.473 4.552 16.850 1.00 88.31 228 ILE A CA 1
ATOM 1818 C C . ILE A 1 228 ? -21.763 4.487 17.653 1.00 88.31 228 ILE A C 1
ATOM 1820 O O . ILE A 1 228 ? -22.327 5.520 18.013 1.00 88.31 228 ILE A O 1
ATOM 1824 N N . LEU A 1 229 ? -22.233 3.266 17.876 1.00 88.50 229 LEU A N 1
ATOM 1825 C CA . LEU A 1 229 ? -23.515 2.948 18.495 1.00 88.50 229 LEU A CA 1
ATOM 1826 C C . LEU A 1 229 ? -23.288 2.051 19.705 1.00 88.50 229 LEU A C 1
ATOM 1828 O O . LEU A 1 229 ? -22.343 1.261 19.718 1.00 88.50 229 LEU A O 1
ATOM 1832 N N . ASP A 1 230 ? -24.190 2.103 20.676 1.00 89.00 230 ASP A N 1
ATOM 1833 C CA . ASP A 1 230 ? -24.262 1.050 21.684 1.00 89.00 230 ASP A CA 1
ATOM 1834 C C . ASP A 1 230 ? -24.906 -0.202 21.088 1.00 89.00 230 ASP A C 1
ATOM 1836 O O . ASP A 1 230 ? -25.884 -0.140 20.339 1.00 89.00 230 ASP A O 1
ATOM 1840 N N . ARG A 1 231 ? -24.359 -1.365 21.437 1.00 87.19 231 ARG A N 1
ATOM 1841 C CA . ARG A 1 231 ? -24.811 -2.655 20.912 1.00 87.19 231 ARG A CA 1
ATOM 1842 C C . ARG A 1 231 ? -26.259 -2.962 21.277 1.00 87.19 231 ARG A C 1
ATOM 1844 O O . ARG A 1 231 ? -26.966 -3.524 20.455 1.00 87.19 231 ARG A O 1
ATOM 1851 N N . THR A 1 232 ? -26.684 -2.557 22.471 1.00 86.50 232 THR A N 1
ATOM 1852 C CA . THR A 1 232 ? -28.062 -2.696 22.970 1.00 86.50 232 THR A CA 1
ATOM 1853 C C . THR A 1 232 ? -29.076 -1.867 22.189 1.00 86.50 232 THR A C 1
ATOM 1855 O O . THR A 1 232 ? -30.258 -2.166 22.226 1.00 86.50 232 THR A O 1
ATOM 1858 N N . THR A 1 233 ? -28.627 -0.798 21.532 1.00 82.62 233 THR A N 1
ATOM 1859 C CA . THR A 1 233 ? -29.491 0.110 20.765 1.00 82.62 233 THR A CA 1
ATOM 1860 C C . THR A 1 233 ? -29.574 -0.304 19.294 1.00 82.62 233 THR A C 1
ATOM 1862 O O . THR A 1 233 ? -30.478 0.122 18.583 1.00 82.62 233 THR A O 1
ATOM 1865 N N . TYR A 1 234 ? -28.617 -1.106 18.817 1.00 81.38 234 TYR A N 1
ATOM 1866 C CA . TYR A 1 234 ? -28.492 -1.492 17.410 1.00 81.38 234 TYR A CA 1
ATOM 1867 C C . TYR A 1 234 ? -29.002 -2.908 17.097 1.00 81.38 234 TYR A C 1
ATOM 1869 O O . TYR A 1 234 ? -29.456 -3.139 15.977 1.00 81.38 234 TYR A O 1
ATOM 1877 N N . ILE A 1 235 ? -28.876 -3.845 18.046 1.00 73.31 235 ILE A N 1
ATOM 1878 C CA . ILE A 1 235 ? -29.321 -5.248 17.935 1.00 73.31 235 ILE A CA 1
ATOM 1879 C C . ILE A 1 235 ? -30.602 -5.421 18.740 1.00 73.31 235 ILE A C 1
ATOM 1881 O O . ILE A 1 235 ? -31.540 -6.039 18.195 1.00 73.31 235 ILE A O 1
#

Radius of gyration: 32.58 Å; chains: 1; bounding box: 82×68×64 Å

Sequence (235 aa):
MYRRWNVAQIFRAKTDSKPGPQLQKNLARSRNVPIKKRNKKTPSNLGRLRAVHMGTLDFLKGWLHKTIYEALVKHIDVVTKAVCIAQKQGLRSKSTWLQARLTKKPPIPCRNIPHATTESELTTGVIILSTSPLSEKEKTTLKEGLNFVPTPEQSPFLDIIASVEDNLSSDHPQKATQIRRNLTTLILSHRFNTTRNLSRYEMNCLNQLKRQSNSIITKADKGNRVVILDRTTYI

Secondary structure (DSSP, 8-state):
--PPP-GGGSSSSSSS----HHHHHHHHHHHT------------THHHHHHHHHHHHHHHHHHS-HHHHHHHHHHHHHHHHHHHHHHHHHHHHHHHHHHHHH--PPPPPPPPP-----S----TTEEE-SSSPPPHHHHHHHHT-TT--PPPSS--HHHHHHHHHHHTTTS-HHHHHHHHHHHHHHHHHS------SS-HHHHHHHHHHHH-SSEEEEE-SSSS-EEEEEHHHH-